Protein AF-A0A4S8FEJ5-F1 (afdb_monomer)

Sequence (198 aa):
MHASIGALLKPIRTTTSMRSIPSVLIALSTAILLPNLAWSACKDSTPSATPSRFELKEAHVLDHQTGLTWMRCSIGKQWDGQSCTGDVQLMNLAAAQEAAKKQGQGWQVPTIEQLHSLVIQPCNTAAIDTHVFPDVEDLGDGAPYWSQTPIASLPGLIYYIDFMDGAVDGHSAGFSLALRLVQTHPIAKQRTQGASTQ

Foldseek 3Di:
DDDDDDDDDDDDDDDDDDDDDDDDPDPPPPPPPPPPPPPPQLPPPPVDPVVPAWDDDQQWIQGPVVRKIWGLEWPQWDGPRQATDGDFFWFFQVVLQVVQVVVPPQWGAAALVVVLVQADQDRQFFRGNCNSNVHQDQPPPAAKEFHPAADPVDPQWGWIAGRRGRDIDTDGRGGIHIYMIMHHDDPDPPPPPPDPDD

InterPro domains:
  IPR011460 Lcl, C-terminal [PF07603] (61-182)

Structure (mmCIF, N/CA/C/O backbone):
data_AF-A0A4S8FEJ5-F1
#
_entry.id   AF-A0A4S8FEJ5-F1
#
loop_
_atom_site.group_PDB
_atom_site.id
_atom_site.type_symbol
_atom_site.label_atom_id
_atom_site.label_alt_id
_atom_site.label_comp_id
_atom_site.label_asym_id
_atom_site.label_entity_id
_atom_site.label_seq_id
_atom_site.pdbx_PDB_ins_code
_atom_site.Cartn_x
_atom_site.Cartn_y
_atom_site.Cartn_z
_atom_site.occupancy
_atom_site.B_iso_or_equiv
_atom_site.auth_seq_id
_atom_site.auth_comp_id
_atom_site.auth_asym_id
_atom_site.auth_atom_id
_atom_site.pdbx_PDB_model_num
ATOM 1 N N . MET A 1 1 ? -22.127 22.035 -70.140 1.00 40.28 1 MET A N 1
ATOM 2 C CA . MET A 1 1 ? -22.502 21.259 -71.339 1.00 40.28 1 MET A CA 1
ATOM 3 C C . MET A 1 1 ? -22.613 19.801 -70.933 1.00 40.28 1 MET A C 1
ATOM 5 O O . MET A 1 1 ? -21.655 19.332 -70.348 1.00 40.28 1 MET A O 1
ATOM 9 N N . HIS A 1 2 ? -23.771 19.187 -71.215 1.00 36.84 2 HIS A N 1
ATOM 10 C CA . HIS A 1 2 ? -24.023 17.763 -71.524 1.00 36.84 2 HIS A CA 1
ATOM 11 C C . HIS A 1 2 ? -23.402 16.662 -70.628 1.00 36.84 2 HIS A C 1
ATOM 13 O O . HIS A 1 2 ? -22.222 16.677 -70.340 1.00 36.84 2 HIS A O 1
ATOM 19 N N . ALA A 1 3 ? -24.089 15.592 -70.233 1.00 40.91 3 ALA A N 1
ATOM 20 C CA . ALA A 1 3 ? -25.443 15.132 -70.491 1.00 40.91 3 ALA A CA 1
ATOM 21 C C . ALA A 1 3 ? -25.774 13.982 -69.520 1.00 40.91 3 ALA A C 1
ATOM 23 O O . ALA A 1 3 ? -24.898 13.263 -69.048 1.00 40.91 3 ALA A O 1
ATOM 24 N N . SER A 1 4 ? -27.075 13.845 -69.281 1.00 42.97 4 SER A N 1
ATOM 25 C CA . SER A 1 4 ? -27.783 12.677 -68.759 1.00 42.97 4 SER A CA 1
ATOM 26 C C . SER A 1 4 ? -27.373 11.374 -69.457 1.00 42.97 4 SER A C 1
ATOM 28 O O . SER A 1 4 ? -27.156 11.413 -70.661 1.00 42.97 4 SER A O 1
ATOM 30 N N . ILE A 1 5 ? -27.394 10.239 -68.749 1.00 50.66 5 ILE A N 1
ATOM 31 C CA . ILE A 1 5 ? -27.940 8.958 -69.239 1.00 50.66 5 ILE A CA 1
ATOM 32 C C . ILE A 1 5 ? -28.383 8.159 -68.006 1.00 50.66 5 ILE A C 1
ATOM 34 O O . ILE A 1 5 ? -27.574 7.667 -67.222 1.00 50.66 5 ILE A O 1
ATOM 38 N N . GLY A 1 6 ? -29.700 8.060 -67.841 1.00 41.41 6 GLY A N 1
ATOM 39 C CA . GLY A 1 6 ? -30.329 7.006 -67.061 1.00 41.41 6 GLY A CA 1
ATOM 40 C C . GLY A 1 6 ? -30.480 5.749 -67.915 1.00 41.41 6 GLY A C 1
ATOM 41 O O . GLY A 1 6 ? -30.686 5.832 -69.124 1.00 41.41 6 GLY A O 1
ATOM 42 N N . ALA A 1 7 ? -30.427 4.585 -67.276 1.00 45.03 7 ALA A N 1
ATOM 43 C CA . ALA A 1 7 ? -30.853 3.330 -67.875 1.00 45.03 7 ALA A CA 1
ATOM 44 C C . ALA A 1 7 ? -31.774 2.603 -66.892 1.00 45.03 7 ALA A C 1
ATOM 46 O O . ALA A 1 7 ? -31.341 2.018 -65.902 1.00 45.03 7 ALA A O 1
ATOM 47 N N . LEU A 1 8 ? -33.071 2.697 -67.196 1.00 52.53 8 LEU A N 1
ATOM 48 C CA . LEU A 1 8 ? -34.130 1.836 -66.692 1.00 52.53 8 LEU A CA 1
ATOM 49 C C . LEU A 1 8 ? -33.807 0.370 -67.002 1.00 52.53 8 LEU A C 1
ATOM 51 O O . LEU A 1 8 ? -33.624 0.015 -68.167 1.00 52.53 8 LEU A O 1
ATOM 55 N N . LEU A 1 9 ? -33.880 -0.496 -65.993 1.00 44.03 9 LEU A N 1
ATOM 56 C CA . LEU A 1 9 ? -34.069 -1.928 -66.201 1.00 44.03 9 LEU A CA 1
ATOM 57 C C . LEU A 1 9 ? -35.448 -2.339 -65.675 1.00 44.03 9 LEU A C 1
ATOM 59 O O . LEU A 1 9 ? -35.858 -1.998 -64.568 1.00 44.03 9 LE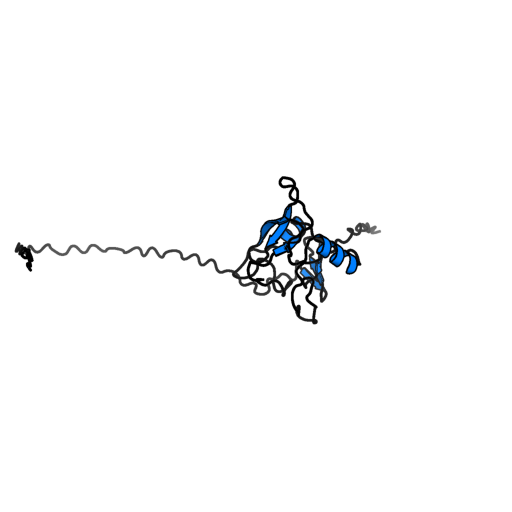U A O 1
ATOM 63 N N . LYS A 1 10 ? -36.181 -2.993 -66.579 1.00 43.12 10 LYS A N 1
ATOM 64 C CA . LYS A 1 10 ? -37.597 -3.374 -66.526 1.00 43.12 10 LYS A CA 1
ATOM 65 C C . LYS A 1 10 ? -37.894 -4.421 -65.442 1.00 43.12 10 LYS A C 1
ATOM 67 O O . LYS A 1 10 ? -37.026 -5.233 -65.130 1.00 43.12 10 LYS A O 1
ATOM 72 N N . PRO A 1 11 ? -39.146 -4.494 -64.956 1.00 48.47 11 PRO A N 1
ATOM 73 C CA . PRO A 1 11 ? -39.577 -5.553 -64.056 1.00 48.47 11 PRO A CA 1
ATOM 74 C C . PRO A 1 11 ? -39.816 -6.861 -64.824 1.00 48.47 11 PRO A C 1
ATOM 76 O O . PRO A 1 11 ? -40.459 -6.876 -65.876 1.00 48.47 11 PRO A O 1
ATOM 79 N N . ILE A 1 12 ? -39.337 -7.972 -64.268 1.00 58.03 12 ILE A N 1
ATOM 80 C CA . ILE A 1 12 ? -39.633 -9.322 -64.752 1.00 58.03 12 ILE A CA 1
ATOM 81 C C . ILE A 1 12 ? -40.929 -9.782 -64.077 1.00 58.03 12 ILE A C 1
ATOM 83 O O . ILE A 1 12 ? -40.968 -10.019 -62.872 1.00 58.03 12 ILE A O 1
ATOM 87 N N . ARG A 1 13 ? -42.008 -9.889 -64.861 1.00 52.34 13 ARG A N 1
ATOM 88 C CA . ARG A 1 13 ? -43.221 -10.624 -64.481 1.00 52.34 13 ARG A CA 1
ATOM 89 C C . ARG A 1 13 ? -43.005 -12.101 -64.788 1.00 52.34 13 ARG A C 1
ATOM 91 O O . ARG A 1 13 ? -42.906 -12.468 -65.954 1.00 52.34 13 ARG A O 1
ATOM 98 N N . THR A 1 14 ? -43.017 -12.942 -63.764 1.00 50.81 14 THR A N 1
ATOM 99 C CA . THR A 1 14 ? -43.203 -14.389 -63.908 1.00 50.81 14 THR A CA 1
ATOM 100 C C . THR A 1 14 ? -44.569 -14.768 -63.348 1.00 50.81 14 THR A C 1
ATOM 102 O O . THR A 1 14 ? -44.853 -14.637 -62.162 1.00 50.81 14 THR A O 1
ATOM 105 N N . THR A 1 15 ? -45.453 -15.199 -64.244 1.00 53.06 15 THR A N 1
ATOM 106 C CA . THR A 1 15 ? -46.748 -15.802 -63.932 1.00 53.06 15 THR A CA 1
ATOM 107 C C . THR A 1 15 ? -46.604 -17.312 -64.062 1.00 53.06 15 THR A C 1
ATOM 109 O O . THR A 1 15 ? -46.550 -17.795 -65.191 1.00 53.06 15 THR A O 1
ATOM 112 N N . THR A 1 16 ? -46.591 -18.073 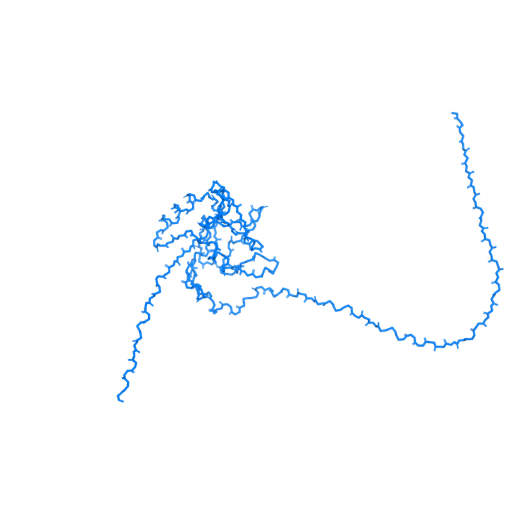-62.964 1.00 51.72 16 THR A N 1
ATOM 113 C CA . THR A 1 16 ? -46.754 -19.530 -63.087 1.00 51.72 16 THR A CA 1
ATOM 114 C C . THR A 1 16 ? -47.453 -20.150 -61.879 1.00 51.72 16 THR A C 1
ATOM 116 O O . THR A 1 16 ? -46.874 -20.332 -60.818 1.00 51.72 16 THR A O 1
ATOM 119 N N . SER A 1 17 ? -48.714 -20.512 -62.129 1.00 49.00 17 SER A N 1
ATOM 120 C CA . SER A 1 17 ? -49.394 -21.746 -61.720 1.00 49.00 17 SER A CA 1
ATOM 121 C C . SER A 1 17 ? -49.395 -22.138 -60.239 1.00 49.00 17 SER A C 1
ATOM 123 O O . SER A 1 17 ? -48.564 -22.905 -59.759 1.00 49.00 17 SER A O 1
ATOM 125 N N . MET A 1 18 ? -50.484 -21.749 -59.580 1.00 56.97 18 MET A N 1
ATOM 126 C CA . MET A 1 18 ? -50.976 -22.312 -58.327 1.00 56.97 18 MET A CA 1
ATOM 127 C C . MET A 1 18 ? -51.322 -23.803 -58.518 1.00 56.97 18 MET A C 1
ATOM 129 O O . MET A 1 18 ? -52.231 -24.145 -59.274 1.00 56.97 18 MET A O 1
ATOM 133 N N . ARG A 1 19 ? -50.586 -24.699 -57.854 1.00 53.06 19 ARG A N 1
ATOM 134 C CA . ARG A 1 19 ? -50.978 -26.100 -57.640 1.00 53.06 19 ARG A CA 1
ATOM 135 C C . ARG A 1 19 ? -51.083 -26.335 -56.138 1.00 53.06 19 ARG A C 1
ATOM 137 O O . ARG A 1 19 ? -50.097 -26.217 -55.419 1.00 53.06 19 ARG A O 1
ATOM 144 N N . SER A 1 20 ? -52.298 -26.623 -55.692 1.00 51.25 20 SER A N 1
ATOM 145 C CA . SER A 1 20 ? -52.655 -26.926 -54.310 1.00 51.25 20 SER A CA 1
ATOM 146 C C . SER A 1 20 ? -51.972 -28.217 -53.856 1.00 51.25 20 SER A C 1
ATOM 148 O O . SER A 1 20 ? -52.197 -29.271 -54.450 1.00 51.25 20 SER A O 1
ATOM 150 N N . ILE A 1 21 ? -51.150 -28.138 -52.810 1.00 57.12 21 ILE A N 1
ATOM 151 C CA . ILE A 1 21 ? -50.566 -29.303 -52.132 1.00 57.12 21 ILE A CA 1
ATOM 152 C C . ILE A 1 21 ? -51.346 -29.497 -50.822 1.00 57.12 21 ILE A C 1
ATOM 154 O O . ILE A 1 21 ? -51.534 -28.520 -50.093 1.00 57.12 21 ILE A O 1
ATOM 158 N N . PRO A 1 22 ? -51.856 -30.709 -50.536 1.00 39.34 22 PRO A N 1
ATOM 159 C CA . PRO A 1 22 ? -52.697 -30.961 -49.376 1.00 39.34 22 PRO A CA 1
ATOM 160 C C . PRO A 1 22 ? -51.898 -30.814 -48.080 1.00 39.34 22 PRO A C 1
ATOM 162 O O . PRO A 1 22 ? -50.733 -31.197 -47.990 1.00 39.34 22 PRO A O 1
ATOM 165 N N . SER A 1 23 ? -52.570 -30.248 -47.083 1.00 54.19 23 SER A N 1
ATOM 166 C CA . SER A 1 23 ? -52.108 -30.042 -45.718 1.00 54.19 23 SER A CA 1
ATOM 167 C C . SER A 1 23 ? -51.497 -31.310 -45.119 1.00 54.19 23 SER A C 1
ATOM 169 O O . SER A 1 23 ? -52.209 -32.252 -44.779 1.00 54.19 23 SER A O 1
ATOM 171 N N . VAL A 1 24 ? -50.180 -31.299 -44.929 1.00 52.69 24 VAL A N 1
ATOM 172 C CA . VAL A 1 24 ? -49.501 -32.200 -43.997 1.00 52.69 24 VAL A CA 1
ATOM 173 C C . VAL A 1 24 ? -49.120 -31.360 -42.786 1.00 52.69 24 VAL A C 1
ATOM 175 O O . VAL A 1 24 ? -48.261 -30.484 -42.858 1.00 52.69 24 VAL A O 1
ATOM 178 N N . LEU A 1 25 ? -49.828 -31.596 -41.683 1.00 54.19 25 LEU A N 1
ATOM 179 C CA . LEU A 1 25 ? -49.538 -31.036 -40.368 1.00 54.19 25 LEU A CA 1
ATOM 180 C C . LEU A 1 25 ? -48.204 -31.607 -39.875 1.00 54.19 25 LEU A C 1
ATOM 182 O O . LEU A 1 25 ? -48.160 -32.672 -39.264 1.00 54.19 25 LEU A O 1
ATOM 186 N N . ILE A 1 26 ? -47.107 -30.905 -40.152 1.00 53.91 26 ILE A N 1
ATOM 187 C CA . ILE A 1 26 ? -45.827 -31.154 -39.492 1.00 53.91 26 ILE A CA 1
ATOM 188 C C . ILE A 1 26 ? -45.844 -30.324 -38.213 1.00 53.91 26 ILE A C 1
ATOM 190 O O . ILE A 1 26 ? -45.667 -29.107 -38.243 1.00 53.91 26 ILE A O 1
ATOM 194 N N . ALA A 1 27 ? -46.101 -30.987 -37.087 1.00 55.09 27 ALA A N 1
ATOM 195 C CA . ALA A 1 27 ? -45.900 -30.421 -35.763 1.00 55.09 27 ALA A CA 1
ATOM 196 C C . ALA A 1 27 ? -44.398 -30.142 -35.571 1.00 55.09 27 ALA A C 1
ATOM 198 O O . ALA A 1 27 ? -43.642 -30.999 -35.116 1.00 55.09 27 ALA A O 1
ATOM 199 N N . LEU A 1 28 ? -43.947 -28.948 -35.962 1.00 53.34 28 LEU A N 1
ATOM 200 C CA . LEU A 1 28 ? -42.630 -28.445 -35.596 1.00 53.34 28 LEU A CA 1
ATOM 201 C C . LEU A 1 28 ? -42.654 -28.107 -34.107 1.00 53.34 28 LEU A C 1
ATOM 203 O O . LEU A 1 28 ? -43.036 -27.014 -33.698 1.00 53.34 28 LEU A O 1
ATOM 207 N N . SER A 1 29 ? -42.241 -29.078 -33.296 1.00 60.91 29 SER A N 1
ATOM 208 C CA . SER A 1 29 ? -41.766 -28.840 -31.940 1.00 60.91 29 SER A CA 1
ATOM 209 C C . SER A 1 29 ? -40.567 -27.897 -32.023 1.00 60.91 29 SER A C 1
ATOM 211 O O . SER A 1 29 ? -39.431 -28.335 -32.209 1.00 60.91 29 SER A O 1
ATOM 213 N N . THR A 1 30 ? -40.804 -26.591 -31.914 1.00 60.56 30 THR A N 1
ATOM 214 C CA . THR A 1 30 ? -39.743 -25.622 -31.655 1.00 60.56 30 THR A CA 1
ATOM 215 C C . THR A 1 30 ? -39.218 -25.911 -30.256 1.00 60.56 30 THR A C 1
ATOM 217 O O . THR A 1 30 ? -39.775 -25.445 -29.263 1.00 60.56 30 THR A O 1
ATOM 220 N N . ALA A 1 31 ? -38.174 -26.734 -30.171 1.00 61.44 31 ALA A N 1
ATOM 221 C CA . ALA A 1 31 ? -37.348 -26.818 -28.983 1.00 61.44 31 ALA A CA 1
ATOM 222 C C . ALA A 1 31 ? -36.756 -25.421 -28.774 1.00 61.44 31 ALA A C 1
ATOM 224 O O . ALA A 1 31 ? -35.822 -25.016 -29.465 1.00 61.44 31 ALA A O 1
ATOM 225 N N . ILE A 1 32 ? -37.379 -24.651 -27.883 1.00 61.59 32 ILE A N 1
ATOM 226 C CA . ILE A 1 32 ? -36.862 -23.370 -27.424 1.00 61.59 32 ILE A CA 1
ATOM 227 C C . ILE A 1 32 ? -35.570 -23.711 -26.688 1.00 61.59 32 ILE A C 1
ATOM 229 O O . ILE A 1 32 ? -35.586 -24.119 -25.528 1.00 61.59 32 ILE A O 1
ATOM 233 N N . LEU A 1 33 ? -34.445 -23.605 -27.392 1.00 59.88 33 LEU A N 1
ATOM 234 C CA . LEU A 1 33 ? -33.134 -23.519 -26.773 1.00 59.88 33 LEU A CA 1
ATOM 235 C C . LEU A 1 33 ? -33.133 -22.192 -26.022 1.00 59.88 33 LEU A C 1
ATOM 237 O O . LEU A 1 33 ? -32.808 -21.152 -26.588 1.00 59.88 33 LEU A O 1
ATOM 241 N N . LEU A 1 34 ? -33.582 -22.216 -24.767 1.00 60.94 34 LEU A N 1
ATOM 242 C CA . LEU A 1 34 ? -33.315 -21.128 -23.844 1.00 60.94 34 LEU A CA 1
ATOM 243 C C . LEU A 1 34 ? -31.788 -21.000 -23.805 1.00 60.94 34 LEU A C 1
ATOM 245 O O . LEU A 1 34 ? -31.125 -21.965 -23.409 1.00 60.94 34 LEU A O 1
ATOM 249 N N . PRO A 1 35 ? -31.193 -19.876 -24.243 1.00 57.69 35 PRO A N 1
ATOM 250 C CA . PRO A 1 35 ? -29.807 -19.640 -23.912 1.00 57.69 35 PRO A CA 1
ATOM 251 C C . PRO A 1 35 ? -29.762 -19.628 -22.387 1.00 57.69 35 PRO A C 1
ATOM 253 O O . PRO A 1 35 ? -30.459 -18.838 -21.748 1.00 57.69 35 PRO A O 1
ATOM 256 N N . ASN A 1 36 ? -28.998 -20.551 -21.804 1.00 58.91 36 ASN A N 1
ATOM 257 C CA . ASN A 1 36 ? -28.611 -20.451 -20.409 1.00 58.91 36 ASN A CA 1
ATOM 258 C C . ASN A 1 36 ? -27.825 -19.145 -20.290 1.00 58.91 36 ASN A C 1
ATOM 260 O O . ASN A 1 36 ? -26.614 -19.118 -20.495 1.00 58.91 36 ASN A O 1
ATOM 264 N N . LEU A 1 37 ? -28.519 -18.044 -20.013 1.00 60.50 37 LEU A N 1
ATOM 265 C CA . LEU A 1 37 ? -27.901 -16.852 -19.473 1.00 60.50 37 LEU A CA 1
ATOM 266 C C . LEU A 1 37 ? -27.488 -17.254 -18.063 1.00 60.50 37 LEU A C 1
ATOM 268 O O . LEU A 1 37 ? -28.236 -17.090 -17.102 1.00 60.50 37 LEU A O 1
ATOM 272 N N . ALA A 1 38 ? -26.320 -17.885 -17.961 1.00 60.75 38 ALA A N 1
ATOM 273 C CA . ALA A 1 38 ? -25.616 -17.995 -16.706 1.00 60.75 38 ALA A CA 1
ATOM 274 C C . ALA A 1 38 ? -25.308 -16.557 -16.295 1.00 60.75 38 ALA A C 1
ATOM 276 O O . ALA A 1 38 ? -24.348 -15.951 -16.767 1.00 60.75 38 ALA A O 1
ATOM 277 N N . TRP A 1 39 ? -26.195 -15.966 -15.498 1.00 60.47 39 TRP A N 1
ATOM 278 C CA . TRP A 1 39 ? -25.928 -14.679 -14.897 1.00 60.47 39 TRP A CA 1
ATOM 279 C C . TRP A 1 39 ? -24.786 -14.926 -13.919 1.00 60.47 39 TRP A C 1
ATOM 281 O O . TRP A 1 39 ? -24.969 -15.580 -12.891 1.00 60.47 39 TRP A O 1
ATOM 291 N N . SER A 1 40 ? -23.584 -14.465 -14.259 1.00 55.62 40 SER A N 1
ATOM 292 C CA . SER A 1 40 ? -22.546 -14.265 -13.260 1.00 55.62 40 SER A CA 1
ATOM 293 C C . SER A 1 40 ? -23.024 -13.115 -12.380 1.00 55.62 40 SER A C 1
ATOM 295 O O . SER A 1 40 ? -22.681 -11.956 -12.604 1.00 55.62 40 SER A O 1
ATOM 297 N N . ALA A 1 41 ? -23.905 -13.420 -11.431 1.00 63.47 41 ALA A N 1
ATOM 298 C CA . ALA A 1 41 ? -24.225 -12.491 -10.373 1.00 63.47 41 ALA A CA 1
ATOM 299 C C . ALA A 1 41 ? -22.941 -12.336 -9.562 1.00 63.47 41 ALA A C 1
ATOM 301 O O . ALA A 1 41 ? -22.545 -13.241 -8.822 1.00 63.47 41 ALA A O 1
ATOM 302 N N . CYS A 1 42 ? -22.259 -11.209 -9.757 1.00 63.41 42 CYS A N 1
ATOM 303 C CA . CYS A 1 42 ? -21.344 -10.693 -8.761 1.00 63.41 42 CYS A CA 1
ATOM 304 C C . CYS A 1 42 ? -22.113 -10.741 -7.443 1.00 63.41 42 CYS A C 1
ATOM 306 O O . CYS A 1 42 ? -23.174 -10.127 -7.322 1.00 63.41 42 CYS A O 1
ATOM 308 N N . LYS A 1 43 ? -21.640 -11.533 -6.477 1.00 57.03 43 LYS A N 1
ATOM 309 C CA . LYS A 1 43 ? -22.059 -11.267 -5.111 1.00 57.03 43 LYS A CA 1
ATOM 310 C C . LYS A 1 43 ? -21.480 -9.897 -4.838 1.00 57.03 43 LYS A C 1
ATOM 312 O O . LYS A 1 43 ? -20.264 -9.786 -4.701 1.00 57.03 43 LYS A O 1
ATOM 317 N N . ASP A 1 44 ? -22.339 -8.881 -4.808 1.00 52.47 44 ASP A N 1
ATOM 318 C CA . ASP A 1 44 ? -22.003 -7.649 -4.120 1.00 52.47 44 ASP A CA 1
ATOM 319 C C . ASP A 1 44 ? -21.326 -8.078 -2.825 1.00 52.47 44 ASP A C 1
ATOM 321 O O . ASP A 1 44 ? -21.780 -9.032 -2.166 1.00 52.47 44 ASP A O 1
ATOM 325 N N . SER A 1 45 ? -20.266 -7.383 -2.448 1.00 52.28 45 SER A N 1
ATOM 326 C CA . SER A 1 45 ? -19.759 -7.391 -1.087 1.00 52.28 45 SER A CA 1
ATOM 327 C C . SER A 1 45 ? -20.821 -6.822 -0.127 1.00 52.28 45 SER A C 1
ATOM 329 O O . SER A 1 45 ? -20.529 -6.011 0.729 1.00 52.28 45 SER A O 1
ATOM 331 N N . THR A 1 46 ? -22.078 -7.291 -0.200 1.00 45.91 46 THR A N 1
ATOM 332 C CA . THR A 1 46 ? -22.880 -7.655 0.970 1.00 45.91 46 THR A CA 1
ATOM 333 C C . THR A 1 46 ? -21.888 -8.102 2.020 1.00 45.91 46 THR A C 1
ATOM 335 O O . THR A 1 46 ? -21.102 -8.977 1.642 1.00 45.91 46 THR A O 1
ATOM 338 N N . PRO A 1 47 ? -21.867 -7.530 3.243 1.00 48.38 47 PRO A N 1
ATOM 339 C CA . PRO A 1 47 ? -20.877 -7.868 4.246 1.00 48.38 47 PRO A CA 1
ATOM 340 C C . PRO A 1 47 ? -20.838 -9.378 4.304 1.00 48.38 47 PRO A C 1
ATOM 342 O O . PRO A 1 47 ? -21.760 -10.033 4.802 1.00 48.38 47 PRO A O 1
ATOM 345 N N . SER A 1 48 ? -19.819 -9.932 3.646 1.00 44.50 48 SER A N 1
ATOM 346 C CA . SER A 1 48 ? -19.659 -11.358 3.604 1.00 44.50 48 SER A CA 1
ATOM 347 C C . SER A 1 48 ? -19.468 -11.705 5.066 1.00 44.50 48 SER A C 1
ATOM 349 O O . SER A 1 48 ? -19.158 -10.853 5.909 1.00 44.50 48 SER A O 1
ATOM 351 N N . ALA A 1 49 ? -19.640 -12.957 5.413 1.00 46.44 49 ALA A N 1
ATOM 352 C CA . ALA A 1 49 ? -19.202 -13.412 6.712 1.00 46.44 49 ALA A CA 1
ATOM 353 C C . ALA A 1 49 ? -17.647 -13.332 6.851 1.00 46.44 49 ALA A C 1
ATOM 355 O O . ALA A 1 49 ? -17.025 -14.260 7.345 1.00 46.44 49 ALA A O 1
ATOM 356 N N . THR A 1 50 ? -17.019 -12.203 6.490 1.00 50.66 50 THR A N 1
ATOM 357 C CA . THR A 1 50 ? -15.693 -11.704 6.843 1.00 50.66 50 THR A CA 1
ATOM 358 C C . THR A 1 50 ? -15.544 -11.241 8.307 1.00 50.66 50 THR A C 1
ATOM 360 O O . THR A 1 50 ? -14.504 -10.665 8.607 1.00 50.66 50 THR A O 1
ATOM 363 N N . PRO A 1 51 ? -16.428 -11.527 9.295 1.00 53.50 51 PRO A N 1
ATOM 364 C CA . PRO A 1 51 ? -15.979 -11.506 10.685 1.00 53.50 51 PRO A CA 1
ATOM 365 C C . PRO A 1 51 ? -14.878 -12.542 10.972 1.00 53.50 51 PRO A C 1
ATOM 367 O O . PRO A 1 51 ? -14.285 -12.496 12.042 1.00 53.50 51 PRO A O 1
ATOM 370 N N . SER A 1 52 ? -14.599 -13.494 10.062 1.00 70.62 52 SER A N 1
ATOM 371 C CA . SER A 1 52 ? -13.605 -14.548 10.310 1.00 70.62 52 SER A CA 1
ATOM 372 C C . SER A 1 52 ? -12.164 -14.188 9.939 1.00 70.62 52 SER A C 1
ATOM 374 O O . SER A 1 52 ? -11.247 -14.728 10.550 1.00 70.62 52 SER A O 1
ATOM 376 N N . ARG A 1 53 ? -11.934 -13.344 8.921 1.00 92.31 53 ARG A N 1
ATOM 377 C CA . ARG A 1 53 ? -10.568 -13.030 8.454 1.00 92.31 53 ARG A CA 1
ATOM 378 C C . ARG A 1 53 ? -10.028 -11.755 9.081 1.00 92.31 53 ARG A C 1
ATOM 380 O O . ARG A 1 53 ? -8.908 -11.763 9.579 1.00 92.31 53 ARG A O 1
ATOM 387 N N . PHE A 1 54 ? -10.796 -10.674 9.018 1.00 94.94 54 PHE A N 1
ATOM 388 C CA . PHE A 1 54 ? -10.331 -9.348 9.400 1.00 94.94 54 PHE A CA 1
ATOM 389 C C . PHE A 1 54 ? -10.946 -8.928 10.736 1.00 94.94 54 PHE A C 1
ATOM 391 O O . PHE A 1 54 ? -12.155 -8.747 10.847 1.00 94.94 54 PHE A O 1
ATOM 398 N N . GLU A 1 55 ? -10.104 -8.738 11.749 1.00 94.88 55 GLU A N 1
ATOM 399 C CA . GLU A 1 55 ? -10.489 -8.143 13.029 1.00 94.88 55 GLU A CA 1
ATOM 400 C C . GLU A 1 55 ? -10.223 -6.634 12.971 1.00 94.88 55 GLU A C 1
ATOM 402 O O . GLU A 1 55 ? -9.072 -6.182 12.995 1.00 94.88 55 GLU A O 1
ATOM 407 N N . LEU A 1 56 ? -11.297 -5.847 12.867 1.00 94.50 56 LEU A N 1
ATOM 408 C CA . LEU A 1 56 ? -11.226 -4.387 12.813 1.00 94.50 56 LEU A CA 1
ATOM 409 C C . LEU A 1 56 ? -10.834 -3.813 14.184 1.00 94.50 56 LEU A C 1
ATOM 411 O O . LEU A 1 56 ? -11.504 -4.057 15.186 1.00 94.50 56 LEU A O 1
ATOM 415 N N . LYS A 1 57 ? -9.770 -3.008 14.214 1.00 93.44 57 LYS A N 1
ATOM 416 C CA . LYS A 1 57 ? -9.242 -2.303 15.393 1.00 93.44 57 LYS A CA 1
ATOM 417 C C . LYS A 1 57 ? -9.122 -0.817 15.074 1.00 93.44 57 LYS A C 1
ATOM 419 O O . LYS A 1 57 ? -8.023 -0.291 14.905 1.00 93.44 57 LYS A O 1
ATOM 424 N N . GLU A 1 58 ? -10.276 -0.163 14.948 1.00 92.69 58 GLU A N 1
ATOM 425 C CA . GLU A 1 58 ? -10.397 1.251 14.569 1.00 92.69 58 GLU A CA 1
ATOM 426 C C . GLU A 1 58 ? -9.672 1.559 13.251 1.00 92.69 58 GLU A C 1
ATOM 428 O O . GLU A 1 58 ? -10.123 1.090 12.208 1.00 92.69 58 GLU A O 1
ATOM 433 N N . ALA A 1 59 ? -8.565 2.309 13.295 1.00 95.69 59 ALA A N 1
ATOM 434 C CA . ALA A 1 59 ? -7.752 2.700 12.144 1.00 95.69 59 ALA A CA 1
ATOM 435 C C . ALA A 1 59 ? -6.885 1.560 11.581 1.00 95.69 59 ALA A C 1
ATOM 437 O O . ALA A 1 59 ? -6.294 1.701 10.507 1.00 95.69 59 ALA A O 1
ATOM 438 N N . HIS A 1 60 ? -6.785 0.434 12.291 1.00 96.25 60 HIS A N 1
ATOM 439 C CA . HIS A 1 60 ? -6.001 -0.729 11.889 1.00 96.25 60 HIS A CA 1
ATOM 440 C C . HIS A 1 60 ? -6.885 -1.970 11.752 1.00 96.25 60 HIS A C 1
ATOM 442 O O . HIS A 1 60 ? -8.003 -2.033 12.263 1.00 96.25 60 HIS A O 1
ATOM 448 N N . VAL A 1 61 ? -6.374 -2.988 11.071 1.00 96.62 61 VAL A N 1
ATOM 449 C CA . VAL A 1 61 ? -7.046 -4.280 10.929 1.00 96.62 61 VAL A CA 1
ATOM 450 C C . VAL A 1 61 ? -6.040 -5.414 11.063 1.00 96.62 61 VAL A C 1
ATOM 452 O O . VAL A 1 61 ? -4.983 -5.380 10.435 1.00 96.62 61 VAL A O 1
ATOM 455 N N . LEU A 1 62 ? -6.357 -6.414 11.886 1.00 96.31 62 LEU A N 1
ATOM 456 C CA . LEU A 1 62 ? -5.602 -7.663 11.944 1.00 96.31 62 LEU A CA 1
ATOM 457 C C . LEU A 1 62 ? -6.181 -8.645 10.926 1.00 96.31 62 LEU A C 1
ATOM 459 O O . LEU A 1 62 ? -7.363 -8.971 10.969 1.00 96.31 62 LEU A O 1
ATOM 463 N N . ASP A 1 63 ? -5.333 -9.140 10.037 1.00 96.12 63 ASP A N 1
ATOM 464 C CA . ASP A 1 63 ? -5.648 -10.226 9.122 1.00 96.12 63 ASP A CA 1
ATOM 465 C C . ASP A 1 63 ? -5.265 -11.567 9.760 1.00 96.12 63 ASP A C 1
ATOM 467 O O . ASP A 1 63 ? -4.090 -11.930 9.816 1.00 96.12 63 ASP A O 1
ATOM 471 N N . HIS A 1 64 ? -6.248 -12.328 10.238 1.00 94.00 64 HIS A N 1
ATOM 472 C CA . HIS A 1 64 ? -6.032 -13.642 10.846 1.00 94.00 64 HIS A CA 1
ATOM 473 C C . HIS A 1 64 ? -5.473 -14.682 9.873 1.00 94.00 64 HIS A C 1
ATOM 475 O O . HIS A 1 64 ? -4.878 -15.662 10.320 1.00 94.00 64 HIS A O 1
ATOM 481 N N . GLN A 1 65 ? -5.639 -14.491 8.562 1.00 92.81 65 GLN A N 1
ATOM 482 C CA . GLN A 1 65 ? -5.110 -15.420 7.568 1.00 92.81 65 GLN A CA 1
ATOM 483 C C . GLN A 1 65 ? -3.591 -15.288 7.430 1.00 92.81 65 GLN A C 1
ATOM 485 O O . GLN A 1 65 ? -2.898 -16.292 7.286 1.00 92.81 65 GLN A O 1
ATOM 490 N N . THR A 1 66 ? -3.072 -14.060 7.471 1.00 95.06 66 THR A N 1
ATOM 491 C CA . THR A 1 66 ? -1.642 -13.773 7.262 1.00 95.06 66 THR A CA 1
ATOM 492 C C . THR A 1 66 ? -0.894 -13.441 8.554 1.00 95.06 66 THR A C 1
ATOM 494 O O . THR A 1 66 ? 0.335 -13.451 8.577 1.00 95.06 66 THR A O 1
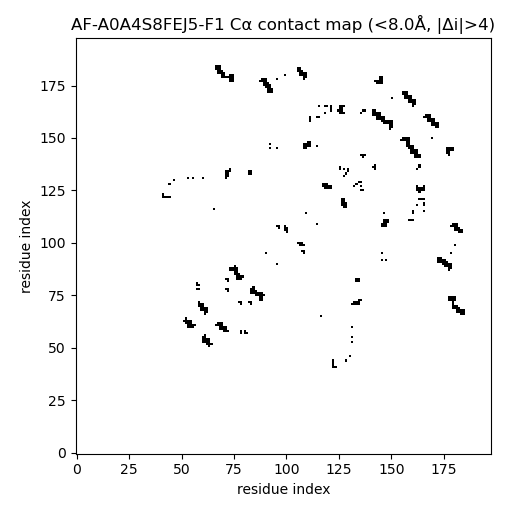ATOM 497 N N . GLY A 1 67 ? -1.614 -13.144 9.639 1.00 94.88 67 GLY A N 1
ATOM 498 C CA . GLY A 1 67 ? -1.058 -12.622 10.888 1.00 94.88 67 GLY A CA 1
ATOM 499 C C . GLY A 1 67 ? -0.555 -11.176 10.784 1.00 94.88 67 GLY A C 1
ATOM 500 O O . GLY A 1 67 ? 0.097 -10.686 11.707 1.00 94.88 67 GLY A O 1
ATOM 501 N N . LEU A 1 68 ? -0.824 -10.495 9.667 1.00 97.06 68 LEU A N 1
ATOM 502 C CA . LEU A 1 68 ? -0.386 -9.127 9.407 1.00 97.06 68 LEU A CA 1
ATOM 503 C C . LEU A 1 68 ? -1.392 -8.129 9.966 1.00 97.06 68 LEU A C 1
ATOM 505 O O . LEU A 1 68 ? -2.600 -8.349 9.924 1.00 97.06 68 LEU A O 1
ATOM 509 N N . THR A 1 69 ? -0.899 -7.003 10.470 1.00 97.75 69 THR A N 1
ATOM 510 C CA . THR A 1 69 ? -1.750 -5.853 10.789 1.00 97.75 69 THR A CA 1
ATOM 511 C C . THR A 1 69 ? -1.572 -4.786 9.725 1.00 97.75 69 THR A C 1
ATOM 513 O O . THR A 1 69 ? -0.446 -4.455 9.362 1.00 97.75 69 THR A O 1
ATOM 516 N N . TRP A 1 70 ? -2.675 -4.244 9.232 1.00 98.38 70 TRP A N 1
ATOM 517 C CA . TRP A 1 70 ? -2.689 -3.242 8.175 1.00 98.38 70 TRP A CA 1
ATOM 518 C C . TRP A 1 70 ? -3.263 -1.932 8.681 1.00 98.38 70 TRP A C 1
ATOM 520 O O . TRP A 1 70 ? -4.195 -1.921 9.489 1.00 98.38 70 TRP A O 1
ATOM 530 N N . MET A 1 71 ? -2.748 -0.824 8.157 1.00 98.06 71 MET A N 1
ATOM 531 C CA . MET A 1 71 ? -3.478 0.435 8.216 1.00 98.06 71 MET A CA 1
ATOM 532 C C . MET A 1 71 ? -4.690 0.368 7.295 1.00 98.06 71 MET A C 1
ATOM 534 O O . MET A 1 71 ? -4.585 -0.080 6.150 1.00 98.06 71 MET A O 1
ATOM 538 N N . ARG A 1 72 ? -5.840 0.831 7.790 1.00 97.69 72 ARG A N 1
ATOM 539 C CA . ARG A 1 72 ? -7.072 0.916 6.997 1.00 97.69 72 ARG A CA 1
ATOM 540 C C . ARG A 1 72 ? -7.107 2.134 6.093 1.00 97.69 72 ARG A C 1
ATOM 542 O O . ARG A 1 72 ? -7.703 2.035 5.031 1.00 97.69 72 ARG A O 1
ATOM 549 N N . CYS A 1 73 ? -6.415 3.210 6.456 1.00 98.19 73 CYS A N 1
ATOM 550 C CA . CYS A 1 73 ? -6.188 4.341 5.563 1.00 98.19 73 CYS A CA 1
ATOM 551 C C . CYS A 1 73 ? -4.830 4.243 4.878 1.00 98.19 73 CYS A C 1
ATOM 553 O O . CYS A 1 73 ? -3.838 3.809 5.468 1.00 98.19 73 CYS A O 1
ATOM 555 N N . SER A 1 74 ? -4.802 4.691 3.637 1.00 98.25 74 SER A N 1
ATOM 556 C CA . SER A 1 74 ? -3.600 5.000 2.882 1.00 98.25 74 SER A CA 1
ATOM 557 C C . SER A 1 74 ? -2.928 6.226 3.475 1.00 98.25 74 SER A C 1
ATOM 559 O O . SER A 1 74 ? -3.579 7.104 4.049 1.00 98.25 74 SER A O 1
ATOM 561 N N . ILE A 1 75 ? -1.612 6.313 3.319 1.00 98.25 75 ILE A N 1
ATOM 562 C CA . ILE A 1 75 ? -0.868 7.482 3.783 1.00 98.25 75 ILE A CA 1
ATOM 563 C C . ILE A 1 75 ? -1.370 8.747 3.072 1.00 98.25 75 ILE A C 1
ATOM 565 O O . ILE A 1 75 ? -1.618 8.742 1.868 1.00 98.25 75 ILE A O 1
ATOM 569 N N . GLY A 1 76 ? -1.543 9.822 3.846 1.00 97.44 76 GLY A N 1
ATOM 570 C CA . GLY A 1 76 ? -2.187 11.075 3.433 1.00 97.44 76 GLY A CA 1
ATOM 571 C C . GLY A 1 76 ? -3.604 11.229 3.990 1.00 97.44 76 GLY A C 1
ATOM 572 O O . GLY A 1 76 ? -3.983 12.329 4.393 1.00 97.44 76 GLY A O 1
ATOM 573 N N . LYS A 1 77 ? -4.339 10.118 4.131 1.00 98.00 77 LYS A N 1
ATOM 574 C CA . LYS A 1 77 ? -5.691 10.106 4.697 1.00 98.00 77 LYS A CA 1
ATOM 575 C C . LYS A 1 77 ? -5.685 9.875 6.209 1.00 98.00 77 LYS A C 1
ATOM 577 O O . LYS A 1 77 ? -4.747 9.305 6.770 1.00 98.00 77 LYS A O 1
ATOM 582 N N . GLN A 1 78 ? -6.751 10.312 6.876 1.00 97.25 78 GLN A N 1
ATOM 583 C CA . GLN A 1 78 ? -6.928 10.203 8.326 1.00 97.25 78 GLN A CA 1
ATOM 584 C C . GLN A 1 78 ? -8.198 9.434 8.674 1.00 97.25 78 GLN A C 1
ATOM 586 O O . GLN A 1 78 ? -9.255 9.670 8.091 1.00 97.25 78 GLN A O 1
ATOM 591 N N . TRP A 1 79 ? -8.086 8.532 9.647 1.00 97.38 79 TRP A N 1
ATOM 592 C CA . TRP A 1 79 ? -9.227 7.799 10.183 1.00 97.38 79 TRP A CA 1
ATOM 593 C C . TRP A 1 79 ? -10.097 8.725 11.041 1.00 97.38 79 TRP A C 1
ATOM 595 O O . TRP A 1 79 ? -9.594 9.315 11.996 1.00 97.38 79 TRP A O 1
ATOM 605 N N . ASP A 1 80 ? -11.389 8.832 10.735 1.00 96.50 80 ASP A N 1
ATOM 606 C CA . ASP A 1 80 ? -12.338 9.694 11.463 1.00 96.50 80 ASP A CA 1
ATOM 607 C C . ASP A 1 80 ? -13.185 8.943 12.511 1.00 96.50 80 ASP A C 1
ATOM 609 O O . ASP A 1 80 ? -14.034 9.531 13.179 1.00 96.50 80 ASP A O 1
ATOM 613 N N . GLY A 1 81 ? -12.947 7.638 12.668 1.00 94.19 81 GLY A N 1
ATOM 614 C CA . GLY A 1 81 ? -13.754 6.739 13.496 1.00 94.19 81 GLY A CA 1
ATOM 615 C C . GLY A 1 81 ? -14.634 5.790 12.679 1.00 94.19 81 GLY A C 1
ATOM 616 O O . GLY A 1 81 ? -14.952 4.702 13.161 1.00 94.19 81 GLY A O 1
ATOM 617 N N . GLN A 1 82 ? -14.967 6.148 11.439 1.00 92.62 82 GLN A N 1
ATOM 618 C CA . GLN A 1 82 ? -15.846 5.385 10.553 1.00 92.62 82 GLN A CA 1
ATOM 619 C C . GLN A 1 82 ? -15.214 5.074 9.191 1.00 92.62 82 GLN A C 1
ATOM 621 O O . GLN A 1 82 ? -15.416 3.977 8.668 1.00 92.62 82 GLN A O 1
ATOM 626 N N . SER A 1 83 ? -14.476 6.019 8.618 1.00 95.69 83 SER A N 1
ATOM 627 C CA . SER A 1 83 ? -13.832 5.925 7.312 1.00 95.69 83 SER A CA 1
ATOM 628 C C . SER A 1 83 ? -12.519 6.720 7.288 1.00 95.69 83 SER A C 1
ATOM 630 O O . SER A 1 83 ? -12.024 7.202 8.309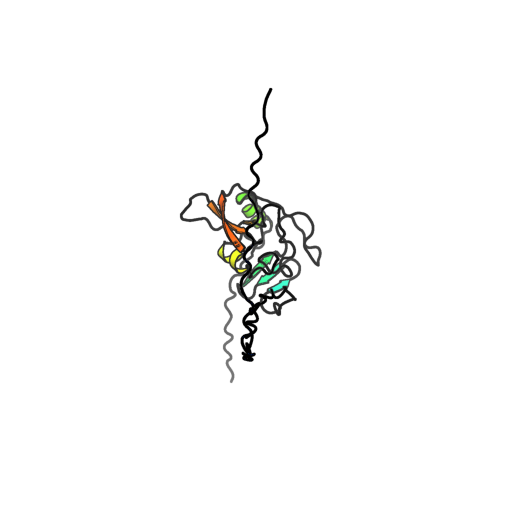 1.00 95.69 83 SER A O 1
ATOM 632 N N . CYS A 1 84 ? -11.928 6.831 6.103 1.00 97.81 84 CYS A N 1
ATOM 633 C CA . CYS A 1 84 ? -10.755 7.647 5.839 1.00 97.81 84 CYS A CA 1
ATOM 634 C C . CYS A 1 84 ? -11.157 8.947 5.143 1.00 97.81 84 CYS A C 1
ATOM 636 O O . CYS A 1 84 ? -11.883 8.930 4.151 1.00 97.81 84 CYS A O 1
ATOM 638 N N . THR A 1 85 ? -10.641 10.066 5.639 1.00 97.69 85 THR A N 1
ATOM 639 C CA . THR A 1 85 ? -10.905 11.415 5.126 1.00 97.69 85 THR A CA 1
ATOM 640 C C . THR A 1 85 ? -9.616 12.098 4.671 1.00 97.69 85 THR A C 1
ATOM 642 O O . THR A 1 85 ? -8.520 11.718 5.091 1.00 97.69 85 THR A O 1
ATOM 645 N N . GLY A 1 86 ? -9.751 13.112 3.814 1.00 96.94 86 GLY A N 1
ATOM 646 C CA . GLY A 1 86 ? -8.625 13.786 3.164 1.00 96.94 86 GLY A CA 1
ATOM 647 C C . GLY A 1 86 ? -8.181 13.089 1.878 1.00 96.94 86 GLY A C 1
ATOM 648 O O . GLY A 1 86 ? -8.854 12.183 1.388 1.00 96.94 86 GLY A O 1
ATOM 649 N N . ASP A 1 87 ? -7.038 13.518 1.350 1.00 96.81 87 ASP A N 1
ATOM 650 C CA . ASP A 1 87 ? -6.504 13.051 0.071 1.00 96.81 87 ASP A CA 1
ATOM 651 C C . ASP A 1 87 ? -5.389 12.020 0.264 1.00 96.81 87 ASP A C 1
ATOM 653 O O . ASP A 1 87 ? -4.611 12.077 1.221 1.00 96.81 87 ASP A O 1
ATOM 657 N N . VAL A 1 88 ? -5.277 11.077 -0.672 1.00 97.81 88 VAL A N 1
ATOM 658 C CA . VAL A 1 88 ? -4.134 10.160 -0.696 1.00 97.81 88 VAL A CA 1
ATOM 659 C C . VAL A 1 88 ? -2.854 10.934 -1.015 1.00 97.81 88 VAL A C 1
ATOM 661 O O . VAL A 1 88 ? -2.806 11.759 -1.927 1.00 97.81 88 VAL A O 1
ATOM 664 N N . GLN A 1 89 ? -1.784 10.658 -0.274 1.00 98.19 89 GLN A N 1
ATOM 665 C CA . GLN A 1 89 ? -0.476 11.227 -0.556 1.00 98.19 89 GLN A CA 1
ATOM 666 C C . GLN A 1 89 ? 0.307 10.275 -1.458 1.00 98.19 89 GLN A C 1
ATOM 668 O O . GLN A 1 89 ? 0.770 9.222 -1.019 1.00 98.19 89 GLN A O 1
ATOM 673 N N . LEU A 1 90 ? 0.503 10.676 -2.713 1.00 98.38 90 LEU A N 1
ATOM 674 C CA . LEU A 1 90 ? 1.356 9.945 -3.645 1.00 98.38 90 LEU A CA 1
ATOM 675 C C . LEU A 1 90 ? 2.825 10.245 -3.371 1.00 98.38 90 LEU A C 1
ATOM 677 O O . LEU A 1 90 ? 3.212 11.387 -3.112 1.00 98.38 90 LEU A O 1
ATOM 681 N N . MET A 1 91 ? 3.656 9.211 -3.417 1.00 98.56 91 MET A N 1
ATOM 682 C CA . MET A 1 91 ? 5.066 9.337 -3.075 1.00 98.56 91 MET A CA 1
ATOM 683 C C . MET A 1 91 ? 5.934 8.334 -3.819 1.00 98.56 91 MET A C 1
ATOM 685 O O . MET A 1 91 ? 5.486 7.255 -4.196 1.00 98.56 91 MET A O 1
ATOM 689 N N . ASN A 1 92 ? 7.198 8.698 -4.019 1.00 98.75 92 ASN A N 1
ATOM 690 C CA . ASN A 1 92 ? 8.202 7.764 -4.510 1.00 98.75 92 ASN A CA 1
ATOM 691 C C . ASN A 1 92 ? 8.612 6.754 -3.435 1.00 98.75 92 ASN A C 1
ATOM 693 O O . ASN A 1 92 ? 8.324 6.939 -2.251 1.00 98.75 92 ASN A O 1
ATOM 697 N N . LEU A 1 93 ? 9.302 5.686 -3.836 1.00 98.56 93 LEU A N 1
ATOM 698 C CA . LEU A 1 93 ? 9.609 4.584 -2.926 1.00 98.56 93 LEU A CA 1
ATOM 699 C C . LEU A 1 93 ? 10.499 5.017 -1.750 1.00 98.56 93 LEU A C 1
ATOM 701 O O . LEU A 1 93 ? 10.312 4.550 -0.629 1.00 98.56 93 LEU A O 1
ATOM 705 N N . ALA A 1 94 ? 11.442 5.935 -1.975 1.00 98.56 94 ALA A N 1
ATOM 706 C CA . ALA A 1 94 ? 12.293 6.449 -0.902 1.00 98.56 94 ALA A CA 1
ATOM 707 C C . ALA A 1 94 ? 11.470 7.224 0.143 1.00 98.56 94 ALA A C 1
ATOM 709 O O . ALA A 1 94 ? 11.638 7.028 1.348 1.00 98.56 94 ALA A O 1
ATOM 710 N N . ALA A 1 95 ? 10.535 8.061 -0.310 1.00 98.75 95 ALA A N 1
ATOM 711 C CA . ALA A 1 95 ? 9.598 8.764 0.556 1.00 98.75 95 ALA A CA 1
ATOM 712 C C . ALA A 1 95 ? 8.616 7.803 1.249 1.00 98.75 95 ALA A C 1
ATOM 714 O O . ALA A 1 95 ? 8.326 8.008 2.425 1.00 98.75 95 ALA A O 1
ATOM 715 N N . ALA A 1 96 ? 8.183 6.726 0.585 1.00 98.62 96 ALA A N 1
ATOM 716 C CA . ALA A 1 96 ? 7.358 5.674 1.181 1.00 98.62 96 ALA A CA 1
AT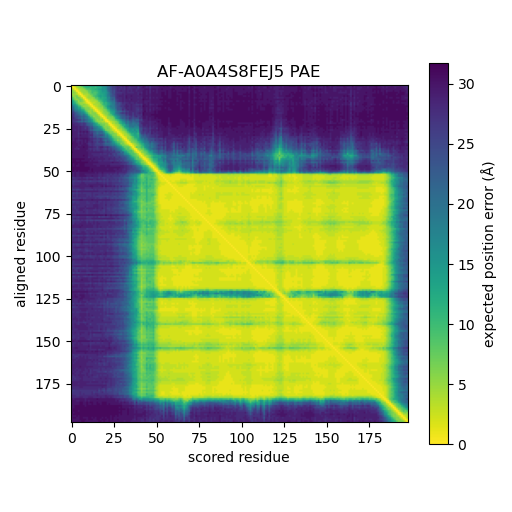OM 717 C C . ALA A 1 96 ? 8.062 4.963 2.342 1.00 98.62 96 ALA A C 1
ATOM 719 O O . ALA A 1 96 ? 7.499 4.807 3.427 1.00 98.62 96 ALA A O 1
ATOM 720 N N . GLN A 1 97 ? 9.326 4.586 2.146 1.00 98.56 97 GLN A N 1
ATOM 721 C CA . GLN A 1 97 ? 10.152 3.984 3.192 1.00 98.56 97 GLN A CA 1
ATOM 722 C C . GLN A 1 97 ? 10.356 4.939 4.372 1.00 98.56 97 GLN A C 1
ATOM 724 O O . GLN A 1 97 ? 10.333 4.514 5.526 1.00 98.56 97 GLN A O 1
ATOM 729 N N . GLU A 1 98 ? 10.542 6.230 4.103 1.00 98.38 98 GLU A N 1
ATOM 730 C CA . GLU A 1 98 ? 10.686 7.240 5.149 1.00 98.38 98 GLU A CA 1
ATOM 731 C C . GLU A 1 98 ? 9.371 7.498 5.898 1.00 98.38 98 GLU A C 1
ATOM 733 O O . GLU A 1 98 ? 9.375 7.610 7.124 1.00 98.38 98 GLU A O 1
ATOM 738 N N . ALA A 1 99 ? 8.237 7.536 5.195 1.00 97.94 99 ALA A N 1
ATOM 739 C CA . ALA A 1 99 ? 6.913 7.638 5.802 1.00 97.94 99 ALA A CA 1
ATOM 740 C C . ALA A 1 99 ? 6.645 6.455 6.744 1.00 97.94 99 ALA A C 1
ATOM 742 O O . ALA A 1 99 ? 6.229 6.661 7.884 1.00 97.94 99 ALA A O 1
ATOM 743 N N . ALA A 1 100 ? 6.982 5.234 6.318 1.00 97.62 100 ALA A N 1
ATOM 744 C CA . ALA A 1 100 ? 6.870 4.042 7.152 1.00 97.62 100 ALA A CA 1
ATOM 745 C C . ALA A 1 100 ? 7.721 4.142 8.432 1.00 97.62 100 ALA A C 1
ATOM 747 O O . ALA A 1 100 ? 7.227 3.906 9.533 1.00 97.62 100 ALA A O 1
ATOM 748 N N . LYS A 1 101 ? 8.985 4.574 8.312 1.00 96.88 101 LYS A N 1
ATOM 749 C CA . LYS A 1 101 ? 9.875 4.776 9.471 1.00 96.88 101 LYS A CA 1
ATOM 750 C C . LYS A 1 101 ? 9.335 5.820 10.444 1.00 96.88 101 LYS A C 1
ATOM 752 O O . LYS A 1 101 ? 9.381 5.597 11.651 1.00 96.88 101 LYS A O 1
ATOM 757 N N . LYS A 1 102 ? 8.826 6.944 9.931 1.00 97.00 102 LYS A N 1
ATOM 758 C CA . LYS A 1 102 ? 8.251 8.030 10.741 1.00 97.00 102 LYS A CA 1
ATOM 759 C C . LYS A 1 102 ? 7.004 7.599 11.494 1.00 97.00 102 LYS A C 1
ATOM 761 O O . LYS A 1 102 ? 6.804 8.047 12.619 1.00 97.00 102 LYS A O 1
ATOM 766 N N . GLN A 1 103 ? 6.208 6.711 10.906 1.00 95.56 103 GLN A N 1
ATOM 767 C CA . GLN A 1 103 ? 5.064 6.121 11.588 1.00 95.56 103 GLN A CA 1
ATOM 768 C C . GLN A 1 103 ? 5.485 5.303 12.822 1.00 95.56 103 GLN A C 1
ATOM 770 O O . GLN A 1 103 ? 4.745 5.213 13.803 1.00 95.56 103 GLN A O 1
ATOM 775 N N . GLY A 1 104 ? 6.698 4.743 12.801 1.00 93.06 104 GLY A N 1
ATOM 776 C CA . GLY A 1 104 ? 7.294 4.034 13.925 1.00 93.06 104 GLY A CA 1
ATOM 777 C C . GLY A 1 104 ? 6.651 2.672 14.175 1.00 93.06 104 GLY A C 1
ATOM 778 O O . GLY A 1 104 ? 6.007 2.097 13.307 1.00 93.06 104 GLY A O 1
ATOM 779 N N . GLN A 1 105 ? 6.865 2.116 15.369 1.00 89.38 105 GLN A N 1
ATOM 780 C CA . GLN A 1 105 ? 6.194 0.899 15.857 1.00 89.38 105 GLN A CA 1
ATOM 781 C C . GLN A 1 105 ? 6.325 -0.354 14.964 1.00 89.38 105 GLN A C 1
ATOM 783 O O . GLN A 1 105 ? 5.607 -1.321 15.168 1.00 89.38 105 GLN A O 1
ATOM 788 N N . GLY A 1 106 ? 7.256 -0.395 14.009 1.00 93.75 106 GLY A N 1
ATOM 789 C CA . GLY A 1 106 ? 7.408 -1.536 13.097 1.00 93.75 106 GLY A CA 1
ATOM 790 C C . GLY A 1 106 ? 6.469 -1.512 11.888 1.00 93.75 106 GLY A C 1
ATOM 791 O O . GLY A 1 106 ? 6.329 -2.533 11.217 1.00 93.75 106 GLY A O 1
ATOM 792 N N . TRP A 1 107 ? 5.844 -0.368 11.596 1.00 97.44 107 TRP A N 1
ATOM 793 C CA . TRP A 1 107 ? 5.198 -0.140 10.308 1.00 97.44 107 TRP A CA 1
ATOM 794 C C . TRP A 1 107 ? 6.237 -0.118 9.183 1.00 97.44 107 TRP A C 1
ATOM 796 O O . TRP A 1 107 ? 7.302 0.490 9.304 1.00 97.44 107 TRP A O 1
ATOM 806 N N . GLN A 1 108 ? 5.924 -0.789 8.081 1.00 98.06 108 GLN A N 1
ATOM 807 C CA . GLN A 1 108 ? 6.813 -0.942 6.933 1.00 98.06 108 GLN A CA 1
ATOM 808 C C . GLN A 1 108 ? 6.042 -0.872 5.613 1.00 98.06 108 GLN A C 1
ATOM 810 O O . GLN A 1 108 ? 4.820 -1.046 5.572 1.00 98.06 108 GLN A O 1
ATOM 815 N N . VAL A 1 109 ? 6.784 -0.627 4.532 1.00 98.62 109 VAL A N 1
ATOM 816 C CA . VAL A 1 109 ? 6.283 -0.804 3.166 1.00 98.62 109 VAL A CA 1
ATOM 817 C C . VAL A 1 109 ? 6.096 -2.311 2.934 1.00 98.62 109 VAL A C 1
ATOM 819 O O . VAL A 1 109 ? 7.001 -3.085 3.257 1.00 98.62 109 VAL A O 1
ATOM 822 N N . PRO A 1 110 ? 4.943 -2.762 2.423 1.00 98.62 110 PRO A N 1
ATOM 823 C CA . PRO A 1 110 ? 4.674 -4.185 2.251 1.00 98.62 110 PRO A CA 1
ATOM 824 C C . PRO A 1 110 ? 5.510 -4.802 1.125 1.00 98.62 110 PRO A C 1
ATOM 826 O O . PRO A 1 110 ? 5.945 -4.117 0.201 1.00 98.62 110 PRO A O 1
ATOM 829 N N . THR A 1 111 ? 5.715 -6.117 1.164 1.00 98.75 111 THR A N 1
ATOM 830 C CA . THR A 1 111 ? 6.161 -6.872 -0.018 1.00 98.75 111 THR A CA 1
ATOM 831 C C . THR A 1 111 ? 5.001 -7.053 -0.997 1.00 98.75 111 THR A C 1
ATOM 833 O O . THR A 1 111 ? 3.831 -6.894 -0.633 1.00 98.75 111 THR A O 1
ATOM 836 N N . ILE A 1 112 ? 5.305 -7.401 -2.248 1.00 98.75 112 ILE A N 1
ATOM 837 C CA . ILE A 1 112 ? 4.261 -7.632 -3.250 1.00 98.75 112 ILE A CA 1
ATOM 838 C C . ILE A 1 112 ? 3.348 -8.803 -2.866 1.00 98.75 112 ILE A C 1
ATOM 840 O O . ILE A 1 112 ? 2.140 -8.725 -3.053 1.00 98.75 112 ILE A O 1
ATOM 844 N N . GLU A 1 113 ? 3.885 -9.847 -2.234 1.00 98.62 113 GLU A N 1
ATOM 845 C CA . GLU A 1 113 ? 3.112 -10.995 -1.754 1.00 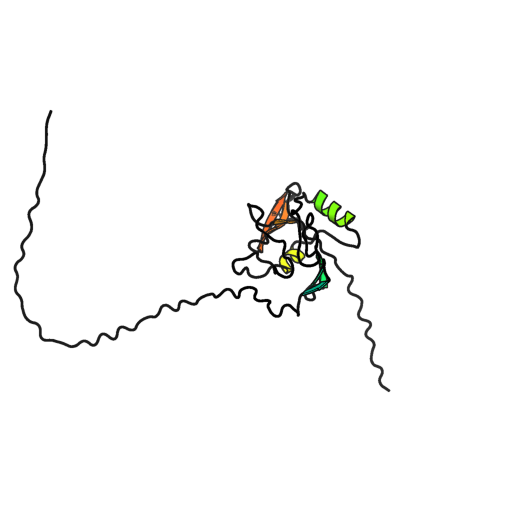98.62 113 GLU A CA 1
ATOM 846 C C . GLU A 1 113 ? 2.149 -10.599 -0.629 1.00 98.62 113 GLU A C 1
ATOM 848 O O . GLU A 1 113 ? 1.019 -11.084 -0.572 1.00 98.62 113 GLU A O 1
ATOM 853 N N . GLN A 1 114 ? 2.574 -9.691 0.256 1.00 98.56 114 GLN A N 1
ATOM 854 C CA . GLN A 1 114 ? 1.715 -9.161 1.314 1.00 98.56 114 GLN A CA 1
ATOM 855 C C . GLN A 1 114 ? 0.561 -8.349 0.722 1.00 98.56 114 GLN A C 1
ATOM 857 O O . GLN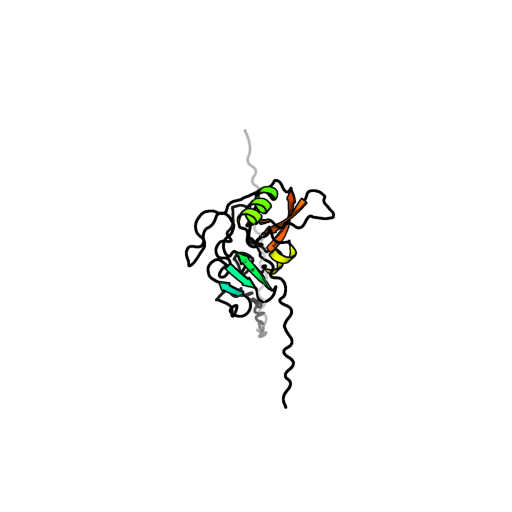 A 1 114 ? -0.584 -8.571 1.104 1.00 98.56 114 GLN A O 1
ATOM 862 N N . LEU A 1 115 ? 0.830 -7.455 -0.234 1.00 98.62 115 LEU A N 1
ATOM 863 C CA . LEU A 1 115 ? -0.221 -6.694 -0.920 1.00 98.62 115 LEU A CA 1
ATOM 864 C C . LEU A 1 115 ? -1.182 -7.602 -1.687 1.00 98.62 115 LEU A C 1
ATOM 866 O O . LEU A 1 115 ? -2.394 -7.479 -1.538 1.00 98.62 115 LEU A O 1
ATOM 870 N N . HIS A 1 116 ? -0.648 -8.558 -2.446 1.00 98.12 116 HIS A N 1
ATOM 871 C CA . HIS A 1 116 ? -1.451 -9.507 -3.208 1.00 98.12 116 HIS A CA 1
ATOM 872 C C . HIS A 1 116 ? -2.356 -10.360 -2.303 1.00 98.12 116 HIS A C 1
ATOM 874 O O . HIS A 1 116 ? -3.430 -10.781 -2.720 1.00 98.12 116 HIS A O 1
ATOM 880 N N . SER A 1 117 ? -1.985 -10.584 -1.037 1.00 97.50 117 SER A N 1
ATOM 881 C CA . SER A 1 117 ? -2.855 -11.281 -0.079 1.00 97.50 117 SER A CA 1
ATOM 882 C C . SER A 1 117 ? -4.165 -10.538 0.226 1.00 97.50 117 SER A C 1
ATOM 884 O O . SER A 1 117 ? -5.128 -11.164 0.676 1.00 97.50 117 SER A O 1
ATOM 886 N N . LEU A 1 118 ? -4.223 -9.223 -0.008 1.00 97.06 118 LEU A N 1
ATOM 887 C CA . LEU A 1 118 ? -5.428 -8.408 0.171 1.00 97.06 118 LEU A CA 1
ATOM 888 C C . LEU A 1 118 ? -6.371 -8.466 -1.034 1.00 97.06 118 LEU A C 1
ATOM 890 O O . LEU A 1 118 ? -7.526 -8.059 -0.904 1.00 97.06 118 LEU A O 1
ATOM 894 N N . VAL A 1 119 ? -5.897 -8.970 -2.178 1.00 95.75 119 VAL A N 1
ATOM 895 C CA . VAL A 1 119 ? -6.689 -9.010 -3.405 1.00 95.75 119 VAL A CA 1
ATOM 896 C C . VAL A 1 119 ? -7.858 -9.969 -3.250 1.00 95.75 119 VAL A C 1
ATOM 898 O O . VAL A 1 119 ? -7.705 -11.124 -2.845 1.00 95.75 119 VAL A O 1
ATOM 901 N N . ILE A 1 120 ? -9.038 -9.483 -3.615 1.00 91.31 120 ILE A N 1
ATOM 902 C CA . ILE A 1 120 ? -10.245 -10.289 -3.783 1.00 91.31 120 ILE A CA 1
ATOM 903 C C . ILE A 1 120 ? -10.683 -10.226 -5.242 1.00 91.31 120 ILE A C 1
ATOM 905 O O . ILE A 1 120 ? -10.337 -9.293 -5.960 1.00 91.31 120 ILE A O 1
ATOM 909 N N . GLN A 1 121 ? -11.465 -11.211 -5.685 1.00 85.00 121 GLN A N 1
ATOM 910 C CA . GLN A 1 121 ? -12.039 -11.174 -7.027 1.00 85.00 121 GLN A CA 1
ATOM 911 C C . GLN A 1 121 ? -12.955 -9.939 -7.158 1.00 85.00 121 GLN A C 1
ATOM 913 O O . GLN A 1 121 ? -13.963 -9.877 -6.445 1.00 85.00 121 GLN A O 1
ATOM 918 N N . PRO A 1 122 ? -12.636 -8.969 -8.040 1.00 74.12 122 PRO A N 1
ATOM 919 C CA . PRO A 1 122 ? -13.406 -7.738 -8.141 1.00 74.12 122 PRO A CA 1
ATOM 920 C C . PRO A 1 122 ? -14.825 -8.034 -8.632 1.00 74.12 122 PRO A C 1
ATOM 922 O O . PRO A 1 122 ? -15.044 -8.819 -9.558 1.00 74.12 122 PRO A O 1
ATOM 925 N N . CYS A 1 123 ? -15.803 -7.400 -7.990 1.00 71.62 123 CYS A N 1
ATOM 926 C CA . CYS A 1 123 ? -17.227 -7.514 -8.299 1.00 71.62 123 CYS A CA 1
ATOM 927 C C . CYS A 1 123 ? -17.780 -6.120 -8.630 1.00 71.62 123 CYS A C 1
ATOM 929 O O . CYS A 1 123 ? -18.545 -5.553 -7.861 1.00 71.62 123 CYS A O 1
ATOM 931 N N . ASN A 1 124 ? -17.345 -5.559 -9.767 1.00 71.25 124 ASN A N 1
ATOM 932 C CA . ASN A 1 124 ? -17.624 -4.185 -10.237 1.00 71.25 124 ASN A CA 1
ATOM 933 C C . ASN A 1 124 ? -17.042 -3.047 -9.371 1.00 71.25 124 ASN A C 1
ATOM 935 O O . ASN A 1 124 ? -17.328 -1.878 -9.621 1.00 71.25 124 ASN A O 1
ATOM 939 N N . THR A 1 125 ? -16.224 -3.377 -8.374 1.00 81.25 125 THR A N 1
ATOM 940 C CA . THR A 1 125 ? -15.525 -2.443 -7.479 1.00 81.25 125 THR A CA 1
ATOM 941 C C . THR A 1 125 ? -14.028 -2.737 -7.482 1.00 81.25 125 THR A C 1
ATOM 943 O O . THR A 1 125 ? -13.594 -3.694 -8.125 1.00 81.25 125 THR A O 1
ATOM 946 N N . ALA A 1 126 ? -13.259 -1.969 -6.702 1.00 92.19 126 ALA A N 1
ATOM 947 C CA . ALA A 1 126 ? -11.865 -2.278 -6.403 1.00 92.19 126 ALA A CA 1
ATOM 948 C C . ALA A 1 126 ? -11.685 -3.754 -5.982 1.00 92.19 126 ALA A C 1
ATOM 950 O O . ALA A 1 126 ? -12.524 -4.325 -5.277 1.00 92.19 126 ALA A O 1
ATOM 951 N N . ALA A 1 127 ? -10.577 -4.356 -6.404 1.00 95.12 127 ALA A N 1
ATOM 952 C CA . ALA A 1 127 ? -10.128 -5.715 -6.115 1.00 95.12 127 ALA A CA 1
ATOM 953 C C . ALA A 1 127 ? -9.602 -5.876 -4.675 1.00 95.12 127 ALA A C 1
ATOM 955 O O . ALA A 1 127 ? -8.616 -6.564 -4.424 1.00 95.12 127 ALA A O 1
ATOM 956 N N . ILE A 1 128 ? -10.254 -5.235 -3.709 1.00 94.81 128 ILE A N 1
ATOM 957 C CA . ILE A 1 128 ? -9.941 -5.267 -2.280 1.00 94.81 128 ILE A CA 1
ATOM 958 C C . ILE A 1 128 ? -11.242 -5.097 -1.482 1.00 94.81 128 ILE A C 1
ATOM 960 O O . ILE A 1 128 ? -12.203 -4.505 -1.969 1.00 94.81 128 ILE A O 1
ATOM 964 N N . ASP A 1 129 ? -11.302 -5.622 -0.255 1.00 93.62 129 ASP A N 1
ATOM 965 C CA . ASP A 1 129 ? -12.477 -5.457 0.610 1.00 93.62 129 ASP A CA 1
ATOM 966 C C . ASP A 1 129 ? -12.636 -3.985 1.038 1.00 93.62 129 ASP A C 1
ATOM 968 O O . ASP A 1 129 ? -11.960 -3.507 1.953 1.00 93.62 129 ASP A O 1
ATOM 972 N N . THR A 1 130 ? -13.543 -3.264 0.378 1.00 92.38 130 THR A N 1
ATOM 973 C CA . THR A 1 130 ? -13.796 -1.833 0.609 1.00 92.38 130 THR A CA 1
ATOM 974 C C . THR A 1 130 ? -14.512 -1.540 1.929 1.00 92.38 130 THR A C 1
ATOM 976 O O . THR A 1 130 ? -14.594 -0.386 2.338 1.00 92.38 130 THR A O 1
ATOM 979 N N . HIS A 1 131 ? -15.004 -2.544 2.659 1.00 91.25 131 HIS A N 1
ATOM 980 C CA . HIS A 1 131 ? -15.467 -2.336 4.035 1.00 91.25 131 HIS A CA 1
ATOM 981 C C . HIS A 1 131 ? -14.292 -2.286 5.017 1.00 91.25 131 HIS A C 1
ATOM 983 O O . HIS A 1 131 ? -14.305 -1.534 6.000 1.00 91.25 131 HIS A O 1
ATOM 989 N N . VAL A 1 132 ? -13.244 -3.060 4.741 1.00 95.31 132 VAL A N 1
ATOM 990 C CA . VAL A 1 132 ? -12.012 -3.070 5.534 1.00 95.31 132 VAL A CA 1
ATOM 991 C C . VAL A 1 132 ? -11.110 -1.894 5.154 1.00 95.31 132 VAL A C 1
ATOM 993 O O . VAL A 1 132 ? -10.583 -1.223 6.046 1.00 95.31 132 VAL A O 1
ATOM 996 N N . PHE A 1 133 ? -10.989 -1.614 3.857 1.00 96.44 133 PHE A N 1
ATOM 997 C CA . PHE A 1 133 ? -10.111 -0.606 3.261 1.00 96.44 133 PHE A CA 1
ATOM 998 C C . PHE A 1 133 ? -10.938 0.411 2.451 1.00 96.44 133 PHE A C 1
ATOM 1000 O O . PHE A 1 133 ? -10.988 0.334 1.224 1.00 96.44 133 PHE A O 1
ATOM 1007 N N . PRO A 1 134 ? -11.634 1.346 3.124 1.00 95.25 134 PRO A N 1
ATOM 1008 C CA . PRO A 1 134 ? -12.696 2.155 2.515 1.00 95.25 134 PRO A CA 1
ATOM 1009 C C . PRO A 1 134 ? -12.207 3.287 1.612 1.00 95.25 134 PRO A C 1
ATOM 1011 O O . PRO A 1 134 ? -13.014 4.046 1.089 1.00 95.25 134 PRO A O 1
ATOM 1014 N N . ASP A 1 135 ? -10.897 3.439 1.464 1.00 95.75 135 ASP A N 1
ATOM 1015 C CA . ASP A 1 135 ? -10.275 4.604 0.851 1.00 95.75 135 ASP A CA 1
ATOM 1016 C C . ASP A 1 135 ? -9.560 4.304 -0.465 1.00 95.75 135 ASP A C 1
ATOM 1018 O O . ASP A 1 135 ? -8.912 5.195 -1.016 1.00 95.75 135 ASP A O 1
ATOM 1022 N N . VAL A 1 136 ? -9.672 3.058 -0.935 1.00 95.31 136 VAL A N 1
ATOM 1023 C CA . VAL A 1 136 ? -9.203 2.639 -2.252 1.00 95.31 136 VAL A CA 1
ATOM 1024 C C . VAL A 1 136 ? -10.216 3.090 -3.294 1.00 95.31 136 VAL A C 1
ATOM 1026 O O . VAL A 1 136 ? -11.344 2.603 -3.344 1.00 95.31 136 VAL A O 1
ATOM 1029 N N . GLU A 1 137 ? -9.779 4.022 -4.126 1.00 92.38 137 GLU A N 1
ATOM 1030 C CA . GLU A 1 137 ? -10.552 4.644 -5.191 1.00 92.38 137 GLU A CA 1
ATOM 1031 C C . GLU A 1 137 ? -9.664 4.847 -6.421 1.00 92.38 137 GLU A C 1
ATOM 1033 O O . GLU A 1 137 ? -8.437 4.831 -6.310 1.00 92.38 137 GLU A O 1
ATOM 1038 N N . ASP A 1 138 ? -10.289 5.029 -7.582 1.00 94.50 138 ASP A N 1
ATOM 1039 C CA . ASP A 1 138 ? -9.582 5.329 -8.825 1.00 94.50 138 ASP A CA 1
ATOM 1040 C C . ASP A 1 138 ? -8.952 6.728 -8.751 1.00 94.50 138 ASP A C 1
ATOM 1042 O O . ASP A 1 138 ? -9.638 7.726 -8.518 1.00 94.50 138 ASP A O 1
ATOM 1046 N N . LEU A 1 139 ? -7.638 6.794 -8.953 1.00 93.50 139 LEU A N 1
ATOM 1047 C CA . LEU A 1 139 ? -6.836 8.015 -8.908 1.00 93.50 139 LEU A CA 1
ATOM 1048 C C . LEU A 1 139 ? -6.660 8.655 -10.296 1.00 93.50 139 LEU A C 1
ATOM 1050 O O . LEU A 1 139 ? -5.821 9.541 -10.465 1.00 93.50 139 LEU A O 1
ATOM 1054 N N . GLY A 1 140 ? -7.447 8.219 -11.282 1.00 93.50 140 GLY A N 1
ATOM 1055 C CA . GLY A 1 140 ? -7.480 8.712 -12.660 1.00 93.50 140 GLY A CA 1
ATOM 1056 C C . GLY A 1 140 ? -6.866 7.738 -13.662 1.00 93.50 140 GLY A C 1
ATOM 1057 O O . GLY A 1 140 ? -7.324 7.681 -14.798 1.00 93.50 140 GLY A O 1
ATOM 1058 N N . ASP A 1 141 ? -5.882 6.957 -13.217 1.00 92.00 141 ASP A N 1
ATOM 1059 C CA . ASP A 1 141 ? -5.200 5.909 -13.984 1.00 92.00 141 ASP A CA 1
ATOM 1060 C C . ASP A 1 141 ? -5.071 4.626 -13.136 1.00 92.00 141 ASP A C 1
ATOM 1062 O O . ASP A 1 141 ? -4.042 3.951 -13.160 1.00 92.00 141 ASP A O 1
ATOM 1066 N N . GLY A 1 142 ? -6.095 4.316 -12.334 1.00 95.56 142 GLY A N 1
ATOM 1067 C CA . GLY A 1 142 ? -6.103 3.163 -11.434 1.00 95.56 142 GLY A CA 1
ATOM 1068 C C . GLY A 1 142 ? -5.805 3.518 -9.976 1.00 95.56 142 GLY A C 1
ATOM 1069 O O . GLY A 1 142 ? -5.818 4.681 -9.572 1.00 95.56 142 GLY A O 1
ATOM 1070 N N . ALA A 1 143 ? -5.534 2.503 -9.159 1.00 97.56 143 ALA A N 1
ATOM 1071 C CA . ALA A 1 143 ? -5.232 2.640 -7.735 1.00 97.56 143 ALA A CA 1
ATOM 1072 C C . ALA A 1 143 ? -3.927 1.902 -7.388 1.00 97.56 143 ALA A C 1
ATOM 1074 O O . ALA A 1 143 ? -3.966 0.879 -6.698 1.00 97.56 143 ALA A O 1
ATOM 1075 N N . PRO A 1 144 ? -2.763 2.390 -7.857 1.00 98.38 144 PRO A N 1
ATOM 1076 C CA . PRO A 1 144 ? -1.483 1.705 -7.692 1.00 98.38 144 PRO A CA 1
ATOM 1077 C C . PRO A 1 144 ? -0.829 1.945 -6.317 1.00 98.38 144 PRO A C 1
ATOM 1079 O O . PRO A 1 144 ? -0.684 3.085 -5.867 1.00 98.38 144 PRO A O 1
ATOM 1082 N N . TYR A 1 145 ? -0.376 0.869 -5.661 1.00 98.75 145 TYR A N 1
ATOM 1083 C CA . TYR A 1 145 ? 0.232 0.878 -4.322 1.00 98.75 145 TYR A CA 1
ATOM 1084 C C . TYR A 1 145 ? 1.631 0.272 -4.309 1.00 98.75 145 TYR A C 1
ATOM 1086 O O . TYR A 1 145 ? 1.844 -0.863 -4.745 1.00 98.75 145 TYR A O 1
ATOM 1094 N N . TRP A 1 146 ? 2.577 1.007 -3.722 1.00 98.75 146 TRP A N 1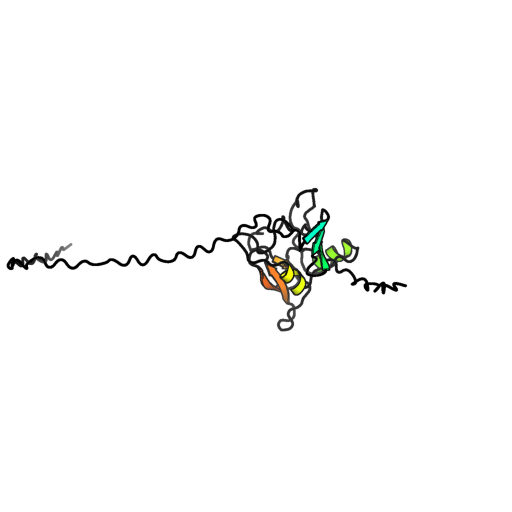
ATOM 1095 C CA . TRP A 1 146 ? 3.966 0.576 -3.608 1.00 98.75 146 TRP A CA 1
ATOM 1096 C C . TRP A 1 146 ? 4.131 -0.707 -2.794 1.00 98.75 146 TRP A C 1
ATOM 1098 O O . TRP A 1 146 ? 3.690 -0.786 -1.645 1.00 98.75 146 TRP A O 1
ATOM 1108 N N . SER A 1 147 ? 4.899 -1.646 -3.351 1.00 98.75 147 SER A N 1
ATOM 1109 C CA . SER A 1 147 ? 5.618 -2.651 -2.571 1.00 98.75 147 SER A CA 1
ATOM 1110 C C . SER A 1 147 ? 7.095 -2.271 -2.406 1.00 98.75 147 SER A C 1
ATOM 1112 O O . SER A 1 147 ? 7.593 -1.335 -3.032 1.00 98.75 147 SER A O 1
ATOM 1114 N N . GLN A 1 148 ? 7.821 -3.030 -1.588 1.00 98.19 148 GLN A N 1
ATOM 1115 C CA . GLN A 1 148 ? 9.282 -2.983 -1.497 1.00 98.19 148 GLN A CA 1
ATOM 1116 C C . GLN A 1 148 ? 9.982 -4.134 -2.243 1.00 98.19 148 GLN A C 1
ATOM 1118 O O . GLN A 1 148 ? 11.189 -4.314 -2.081 1.00 98.19 148 GLN A O 1
ATOM 1123 N N . THR A 1 149 ? 9.254 -4.930 -3.035 1.00 98.69 149 THR A N 1
ATOM 1124 C CA . THR A 1 149 ? 9.813 -6.089 -3.746 1.00 98.69 149 THR A CA 1
ATOM 1125 C C . THR A 1 149 ? 10.405 -5.663 -5.099 1.00 98.69 149 THR A C 1
ATOM 1127 O O . THR A 1 149 ? 9.654 -5.230 -5.977 1.00 98.69 149 THR A O 1
ATOM 1130 N N . PRO A 1 150 ? 11.728 -5.787 -5.322 1.00 98.19 150 PRO A N 1
ATOM 1131 C CA . PRO A 1 150 ? 12.338 -5.479 -6.614 1.00 98.19 150 PRO A CA 1
ATOM 1132 C C . PRO A 1 150 ? 12.053 -6.564 -7.660 1.00 98.19 150 PRO A C 1
ATOM 1134 O O . PRO A 1 150 ? 11.938 -7.747 -7.332 1.00 98.19 150 PRO A O 1
ATOM 1137 N N . ILE A 1 151 ? 12.025 -6.179 -8.936 1.00 98.19 151 ILE A N 1
ATOM 1138 C CA . ILE A 1 151 ? 11.904 -7.125 -10.051 1.00 98.19 151 ILE A CA 1
ATOM 1139 C C . ILE A 1 151 ? 13.288 -7.677 -10.398 1.00 98.19 151 ILE A C 1
ATOM 1141 O O . ILE A 1 151 ? 14.122 -6.985 -10.978 1.00 98.19 151 ILE A O 1
ATOM 1145 N N . ALA A 1 152 ? 13.539 -8.947 -10.070 1.00 96.94 152 ALA A N 1
ATOM 1146 C CA . ALA A 1 152 ? 14.862 -9.561 -10.232 1.00 96.94 152 ALA A CA 1
ATOM 1147 C C . ALA A 1 152 ? 15.383 -9.551 -11.684 1.00 96.94 152 ALA A C 1
ATOM 1149 O O . ALA A 1 152 ? 16.584 -9.419 -11.909 1.00 96.94 152 ALA A O 1
ATOM 1150 N N . SER A 1 153 ? 14.491 -9.682 -12.669 1.00 96.75 153 SER A N 1
ATOM 1151 C CA . SER A 1 153 ? 14.832 -9.701 -14.096 1.00 96.75 153 SER A CA 1
ATOM 1152 C C . SER A 1 153 ? 14.989 -8.312 -14.723 1.00 96.75 153 SER A C 1
ATOM 1154 O O . SER A 1 153 ? 15.535 -8.211 -15.820 1.00 96.75 153 SER A O 1
ATOM 1156 N N . LEU A 1 154 ? 14.526 -7.251 -14.054 1.00 96.62 154 LEU A N 1
ATOM 1157 C CA . LEU A 1 154 ? 14.504 -5.882 -14.571 1.00 96.62 154 LEU A CA 1
ATOM 1158 C C . LEU A 1 154 ? 15.068 -4.920 -13.513 1.00 96.62 154 LEU A C 1
ATOM 1160 O O . LEU A 1 154 ? 14.311 -4.328 -12.739 1.00 96.62 154 LEU A O 1
ATOM 1164 N N . PRO A 1 155 ? 16.405 -4.756 -13.462 1.00 94.06 155 PRO A N 1
ATOM 1165 C CA . PRO A 1 155 ? 17.052 -3.889 -12.487 1.00 94.06 155 PRO A CA 1
ATOM 1166 C C . PRO A 1 155 ? 16.481 -2.468 -12.511 1.00 94.06 155 PRO A C 1
ATOM 1168 O O . PRO A 1 155 ? 16.377 -1.843 -13.564 1.00 94.06 155 PRO A O 1
ATOM 1171 N N . GLY A 1 156 ? 16.139 -1.948 -11.333 1.00 93.75 156 GLY A N 1
ATOM 1172 C CA . GLY A 1 156 ? 15.586 -0.601 -11.171 1.00 93.75 156 GLY A CA 1
ATOM 1173 C C . GLY A 1 156 ? 14.058 -0.518 -11.203 1.00 93.75 156 GLY A C 1
ATOM 1174 O O . GLY A 1 156 ? 13.531 0.545 -10.870 1.00 93.75 156 GLY A O 1
ATOM 1175 N N . LEU A 1 157 ? 13.354 -1.607 -11.534 1.00 98.25 157 LEU A N 1
ATOM 1176 C CA . LEU A 1 157 ? 11.903 -1.699 -11.369 1.00 98.25 157 LEU A CA 1
ATOM 1177 C C . LEU A 1 157 ? 11.531 -2.367 -10.046 1.00 98.25 157 LEU A C 1
ATOM 1179 O O . LEU A 1 157 ? 12.187 -3.302 -9.580 1.00 98.25 157 LEU A O 1
ATOM 1183 N N . ILE A 1 158 ? 10.448 -1.875 -9.459 1.00 98.69 158 ILE A N 1
ATOM 1184 C CA . ILE A 1 158 ? 9.880 -2.331 -8.195 1.00 98.69 158 ILE A CA 1
ATOM 1185 C C . ILE A 1 158 ? 8.425 -2.694 -8.453 1.00 98.69 158 ILE A C 1
ATOM 1187 O O . ILE A 1 158 ? 7.721 -1.941 -9.130 1.00 98.69 158 ILE A O 1
ATOM 1191 N N . TYR A 1 159 ? 7.986 -3.834 -7.924 1.00 98.75 159 TYR A N 1
ATOM 1192 C CA . TYR A 1 159 ? 6.600 -4.253 -8.061 1.00 98.75 159 TYR A CA 1
ATOM 1193 C C . TYR A 1 159 ? 5.655 -3.303 -7.317 1.00 98.75 159 TYR A C 1
ATOM 1195 O O . TYR A 1 159 ? 5.940 -2.855 -6.201 1.00 98.75 159 TYR A O 1
ATOM 1203 N N . TYR A 1 160 ? 4.494 -3.062 -7.903 1.00 98.75 160 TYR A N 1
ATOM 1204 C CA . TYR A 1 160 ? 3.338 -2.457 -7.256 1.00 98.75 160 TYR A CA 1
ATOM 1205 C C . TYR A 1 160 ? 2.094 -3.290 -7.578 1.00 98.75 160 TYR A C 1
ATOM 1207 O O . TYR A 1 160 ? 2.131 -4.154 -8.458 1.00 98.75 160 TYR A O 1
ATOM 1215 N N . ILE A 1 161 ? 1.008 -3.052 -6.845 1.00 98.62 161 ILE A N 1
ATOM 1216 C CA . ILE A 1 161 ? -0.300 -3.633 -7.160 1.00 98.62 161 ILE A CA 1
ATOM 1217 C C . ILE A 1 161 ? -1.292 -2.526 -7.488 1.00 98.62 161 ILE A C 1
ATOM 1219 O O . ILE A 1 161 ? -1.304 -1.509 -6.794 1.00 98.62 161 ILE A O 1
ATOM 1223 N N . ASP A 1 162 ? -2.106 -2.707 -8.517 1.00 98.06 162 ASP A N 1
ATOM 1224 C CA . ASP A 1 162 ? -3.269 -1.866 -8.764 1.00 98.06 162 ASP A CA 1
ATOM 1225 C C . ASP A 1 162 ? -4.488 -2.500 -8.094 1.00 98.06 162 ASP A C 1
ATOM 1227 O O . ASP A 1 162 ? -4.887 -3.612 -8.428 1.00 98.06 162 ASP A O 1
ATOM 1231 N N . PHE A 1 163 ? -5.077 -1.825 -7.107 1.00 97.62 163 PHE A N 1
ATOM 1232 C CA . PHE A 1 163 ? -6.264 -2.348 -6.435 1.00 97.62 163 PHE A CA 1
ATOM 1233 C C . PHE A 1 163 ? -7.562 -2.101 -7.202 1.00 97.62 163 PHE A C 1
ATOM 1235 O O . PHE A 1 163 ? -8.602 -2.553 -6.734 1.00 97.62 163 PHE A O 1
ATOM 1242 N N . MET A 1 164 ? -7.559 -1.445 -8.362 1.00 95.38 164 MET A N 1
ATOM 1243 C CA . MET A 1 164 ? -8.762 -1.379 -9.196 1.00 95.38 164 MET A CA 1
ATOM 1244 C C . MET A 1 164 ? -9.089 -2.733 -9.823 1.00 95.38 164 MET A C 1
ATOM 1246 O O . MET A 1 164 ? -10.261 -3.103 -9.877 1.00 95.38 164 MET A O 1
ATOM 1250 N N . ASP A 1 165 ? -8.078 -3.504 -10.221 1.00 94.38 165 ASP A N 1
ATOM 1251 C CA . ASP A 1 165 ? -8.246 -4.798 -10.894 1.00 94.38 165 ASP A CA 1
ATOM 1252 C C . ASP A 1 165 ? -7.424 -5.950 -10.282 1.00 94.38 165 ASP A C 1
ATOM 1254 O O . ASP A 1 165 ? -7.647 -7.115 -10.616 1.00 94.38 165 ASP A O 1
ATOM 1258 N N . GLY A 1 166 ? -6.530 -5.654 -9.337 1.00 95.38 166 GLY A N 1
ATOM 1259 C CA . GLY A 1 166 ? -5.649 -6.618 -8.681 1.00 95.38 166 GLY A CA 1
ATOM 1260 C C . GLY A 1 166 ? -4.379 -6.931 -9.477 1.00 95.38 166 GLY A C 1
ATOM 1261 O O . GLY A 1 166 ? -3.675 -7.884 -9.132 1.00 95.38 166 GLY A O 1
ATOM 1262 N N . ALA A 1 167 ? -4.080 -6.181 -10.542 1.00 96.81 167 ALA A N 1
ATOM 1263 C CA . ALA A 1 167 ? -2.916 -6.412 -11.385 1.00 96.81 167 ALA A CA 1
ATOM 1264 C C . ALA A 1 167 ? -1.605 -6.089 -10.657 1.00 96.81 167 ALA A C 1
ATOM 1266 O O . ALA A 1 167 ? -1.503 -5.130 -9.894 1.00 96.81 167 ALA A O 1
ATOM 1267 N N . VAL A 1 168 ? -0.574 -6.890 -10.931 1.00 98.31 168 VAL A N 1
ATOM 1268 C CA . VAL A 1 168 ? 0.796 -6.664 -10.459 1.00 98.31 168 VAL A CA 1
ATOM 1269 C C . VAL A 1 168 ? 1.649 -6.227 -11.641 1.00 98.31 168 VAL A C 1
ATOM 1271 O O . VAL A 1 168 ? 1.745 -6.953 -12.630 1.00 98.31 168 VAL A O 1
ATOM 1274 N N . ASP A 1 169 ? 2.309 -5.081 -11.513 1.00 98.06 169 ASP A N 1
ATOM 1275 C CA . ASP A 1 169 ? 3.214 -4.535 -12.528 1.00 98.06 169 ASP A CA 1
ATOM 1276 C C . ASP A 1 169 ? 4.440 -3.885 -11.857 1.00 98.06 169 ASP A C 1
ATOM 1278 O O . ASP A 1 169 ? 4.606 -3.953 -10.636 1.00 98.06 169 ASP A O 1
ATOM 1282 N N . GLY A 1 170 ? 5.350 -3.311 -12.640 1.00 98.31 170 GLY A N 1
ATOM 1283 C CA . GLY A 1 170 ? 6.598 -2.720 -12.185 1.00 98.31 170 GLY A CA 1
ATOM 1284 C C . GLY A 1 170 ? 6.759 -1.266 -12.595 1.00 98.31 170 GLY A C 1
ATOM 1285 O O . GLY A 1 170 ? 6.527 -0.900 -13.743 1.00 98.31 170 GLY A O 1
ATOM 1286 N N . HIS A 1 171 ? 7.278 -0.443 -11.687 1.00 98.38 171 HIS A N 1
ATOM 1287 C CA . HIS A 1 171 ? 7.682 0.920 -12.024 1.00 98.38 171 HIS A CA 1
ATOM 1288 C C . HIS A 1 171 ? 9.050 1.269 -11.432 1.00 98.38 171 HIS A C 1
ATOM 1290 O O . HIS A 1 171 ? 9.518 0.663 -10.466 1.00 98.38 171 HIS A O 1
ATOM 1296 N N . SER A 1 172 ? 9.722 2.257 -12.022 1.00 98.06 172 SER A N 1
ATOM 1297 C CA . SER A 1 172 ? 10.924 2.847 -11.438 1.00 98.06 172 SER A CA 1
ATOM 1298 C C . SER A 1 172 ? 10.619 3.477 -10.075 1.00 98.06 172 SER A C 1
ATOM 1300 O O . SER A 1 172 ? 9.597 4.143 -9.897 1.00 98.06 172 SER A O 1
ATOM 1302 N N . ALA A 1 173 ? 11.541 3.317 -9.123 1.00 97.31 173 ALA A N 1
ATOM 1303 C CA . ALA A 1 173 ? 11.378 3.739 -7.725 1.00 97.31 173 ALA A CA 1
ATOM 1304 C C . ALA A 1 173 ? 11.112 5.247 -7.514 1.00 97.31 173 ALA A C 1
ATOM 1306 O O . ALA A 1 173 ? 10.765 5.656 -6.407 1.00 97.31 173 ALA A O 1
ATOM 1307 N N . GLY A 1 174 ? 11.311 6.078 -8.545 1.00 97.81 174 GLY A N 1
ATOM 1308 C CA . GLY A 1 174 ? 11.081 7.526 -8.511 1.00 97.81 174 GLY A CA 1
ATOM 1309 C C . GLY A 1 174 ? 9.636 7.955 -8.781 1.00 97.81 174 GLY A C 1
ATOM 1310 O O . GLY A 1 174 ? 9.314 9.124 -8.583 1.00 97.81 174 GLY A O 1
ATOM 1311 N N . PHE A 1 175 ? 8.775 7.046 -9.239 1.00 98.00 175 PHE A N 1
ATOM 1312 C CA . PHE A 1 175 ? 7.386 7.361 -9.567 1.00 98.00 175 PHE A CA 1
ATOM 1313 C C . PHE A 1 175 ? 6.514 7.488 -8.322 1.00 98.00 175 PHE A C 1
ATOM 1315 O O . PHE A 1 175 ? 6.833 6.922 -7.284 1.00 98.00 175 PHE A O 1
ATOM 1322 N N . SER A 1 176 ? 5.435 8.262 -8.400 1.00 98.12 176 SER A N 1
ATOM 1323 C CA . SER A 1 176 ? 4.606 8.548 -7.227 1.00 98.12 176 SER A CA 1
ATOM 1324 C C . SER A 1 176 ? 3.383 7.640 -7.204 1.00 98.12 176 SER A C 1
ATOM 1326 O O . SER A 1 176 ? 2.502 7.806 -8.037 1.00 98.12 176 SER A O 1
ATOM 1328 N N . LEU A 1 177 ? 3.337 6.706 -6.251 1.00 98.62 177 LEU A N 1
ATOM 1329 C CA . LEU A 1 177 ? 2.220 5.777 -6.033 1.00 98.62 177 LEU A CA 1
ATOM 1330 C C . LEU A 1 177 ? 1.662 5.935 -4.614 1.00 98.62 177 LEU A C 1
ATOM 1332 O O . LEU A 1 177 ? 2.289 6.573 -3.759 1.00 98.62 177 LEU A O 1
ATOM 1336 N N . ALA A 1 178 ? 0.494 5.346 -4.360 1.00 98.69 178 ALA A N 1
ATOM 1337 C CA . ALA A 1 178 ? -0.092 5.287 -3.030 1.00 98.69 178 ALA A CA 1
ATOM 1338 C C . ALA A 1 178 ? 0.678 4.311 -2.121 1.00 98.69 178 ALA A C 1
ATOM 1340 O O . ALA A 1 178 ? 1.474 3.480 -2.570 1.00 98.69 178 ALA A O 1
ATOM 1341 N N . LEU A 1 179 ? 0.442 4.411 -0.811 1.00 98.62 179 LEU A N 1
ATOM 1342 C CA . LEU A 1 179 ? 1.088 3.564 0.187 1.00 98.62 179 LEU A CA 1
ATOM 1343 C C . LEU A 1 179 ? 0.097 3.128 1.263 1.00 98.62 179 LEU A C 1
ATOM 1345 O O . LEU A 1 179 ? -0.553 3.959 1.897 1.00 98.62 179 LEU A O 1
ATOM 1349 N N . ARG A 1 180 ? 0.068 1.820 1.524 1.00 98.44 180 ARG A N 1
ATOM 1350 C CA . ARG A 1 180 ? -0.637 1.204 2.648 1.00 98.44 180 ARG A CA 1
ATOM 1351 C C . ARG A 1 180 ? 0.372 0.460 3.503 1.00 98.44 180 ARG A C 1
ATOM 1353 O O . ARG A 1 180 ? 1.019 -0.470 3.028 1.00 98.44 180 ARG A O 1
ATOM 1360 N N . LEU A 1 181 ? 0.523 0.889 4.751 1.00 98.56 181 LEU A N 1
ATOM 1361 C CA . LEU A 1 181 ? 1.511 0.300 5.646 1.00 98.56 181 LEU A CA 1
ATOM 1362 C C . LEU A 1 181 ? 1.017 -1.017 6.234 1.00 98.56 181 LEU A C 1
ATOM 1364 O O . LEU A 1 181 ? -0.169 -1.199 6.531 1.00 98.56 181 LEU A O 1
ATOM 1368 N N . VAL A 1 182 ? 1.980 -1.905 6.450 1.00 98.50 182 VAL A N 1
ATOM 1369 C CA . VAL A 1 182 ? 1.793 -3.192 7.108 1.00 98.50 182 VAL A CA 1
ATOM 1370 C C . VAL A 1 182 ? 2.707 -3.285 8.322 1.00 98.50 182 VAL A C 1
ATOM 1372 O O . VAL A 1 182 ? 3.772 -2.672 8.365 1.00 98.50 182 VAL A O 1
ATOM 1375 N N . GLN A 1 183 ? 2.307 -4.070 9.307 1.00 97.12 183 GLN A N 1
ATOM 1376 C CA . GLN A 1 183 ? 3.103 -4.429 10.466 1.00 97.12 183 GLN A CA 1
ATOM 1377 C C . GLN A 1 183 ? 3.114 -5.953 10.592 1.00 97.12 183 GLN A C 1
ATOM 1379 O O . GLN A 1 183 ? 2.074 -6.615 10.539 1.00 97.12 183 GLN A O 1
ATOM 1384 N N . THR A 1 184 ? 4.308 -6.516 10.758 1.00 93.44 184 THR A N 1
ATOM 1385 C CA . THR A 1 184 ? 4.503 -7.940 11.047 1.00 93.44 184 THR A CA 1
ATOM 1386 C C . THR A 1 184 ? 4.684 -8.132 12.541 1.00 93.44 184 THR A C 1
ATOM 1388 O O . THR A 1 184 ? 5.562 -7.507 13.139 1.00 93.44 184 THR A O 1
ATOM 1391 N N . HIS A 1 185 ? 3.919 -9.041 13.134 1.00 83.69 185 HIS A N 1
ATOM 1392 C CA . HIS A 1 185 ? 4.131 -9.440 14.521 1.00 83.69 185 HIS A CA 1
ATOM 1393 C C . HIS A 1 185 ? 5.064 -10.648 14.568 1.00 83.69 185 HIS A C 1
ATOM 1395 O O . HIS A 1 185 ? 4.859 -11.602 13.812 1.00 83.69 185 HIS A O 1
ATOM 1401 N N . PRO A 1 186 ? 6.080 -10.661 15.446 1.00 69.06 186 PRO A N 1
ATOM 1402 C CA . PRO A 1 186 ? 6.799 -11.889 15.737 1.00 69.06 186 PRO A CA 1
ATOM 1403 C C . PRO A 1 186 ? 5.780 -12.931 16.194 1.00 69.06 186 PRO A C 1
ATOM 1405 O O . PRO A 1 186 ? 4.995 -12.658 17.104 1.00 69.06 186 PRO A O 1
ATOM 1408 N N . ILE A 1 187 ? 5.781 -14.116 15.581 1.00 56.97 187 ILE A N 1
ATOM 1409 C CA . ILE A 1 187 ? 4.940 -15.222 16.045 1.00 56.97 187 ILE A CA 1
ATOM 1410 C C . ILE A 1 187 ? 5.317 -15.469 17.506 1.00 56.97 187 ILE A C 1
ATOM 1412 O O . ILE A 1 187 ? 6.418 -15.944 17.803 1.00 56.97 187 ILE A O 1
ATOM 1416 N N . ALA A 1 188 ? 4.425 -15.117 18.432 1.00 52.91 188 ALA A N 1
ATOM 1417 C CA . ALA A 1 188 ? 4.591 -15.480 19.824 1.00 52.91 188 ALA A CA 1
ATOM 1418 C C . ALA A 1 188 ? 4.681 -17.007 19.860 1.00 52.91 188 ALA A C 1
ATOM 1420 O O . ALA A 1 188 ? 3.730 -17.686 19.470 1.00 52.91 188 ALA A O 1
ATOM 1421 N N . LYS A 1 189 ? 5.833 -17.559 20.271 1.00 43.12 189 LYS A N 1
ATOM 1422 C CA . LYS A 1 189 ? 5.964 -18.997 20.533 1.00 43.12 189 LYS A CA 1
ATOM 1423 C C . LYS A 1 189 ? 4.812 -19.372 21.455 1.00 43.12 189 LYS A C 1
ATOM 1425 O O . LYS A 1 189 ? 4.817 -18.967 22.618 1.00 43.12 189 LYS A O 1
ATOM 1430 N N . GLN A 1 190 ? 3.822 -20.095 20.936 1.00 44.19 190 GLN A N 1
ATOM 1431 C CA . GLN A 1 190 ? 2.755 -20.633 21.760 1.00 44.19 190 GLN A CA 1
ATOM 1432 C C . GLN A 1 190 ? 3.436 -21.455 22.853 1.00 44.19 190 GLN A C 1
ATOM 1434 O O . GLN A 1 190 ? 4.079 -22.468 22.577 1.00 44.19 190 GLN A O 1
ATOM 1439 N N . ARG A 1 191 ? 3.370 -20.975 24.101 1.00 46.62 191 ARG A N 1
ATOM 1440 C CA . ARG A 1 191 ? 3.666 -21.804 25.264 1.00 46.62 191 ARG A CA 1
ATOM 1441 C C . ARG A 1 191 ? 2.648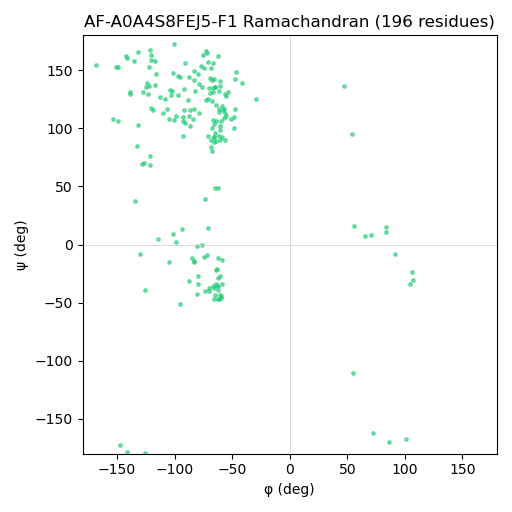 -22.929 25.196 1.00 46.62 191 ARG A C 1
ATOM 1443 O O . ARG A 1 191 ? 1.489 -22.733 25.541 1.00 46.62 191 ARG A O 1
ATOM 1450 N N . THR A 1 192 ? 3.085 -24.093 24.742 1.00 44.47 192 THR A N 1
ATOM 1451 C CA . THR A 1 192 ? 2.439 -25.358 25.056 1.00 44.47 192 THR A CA 1
ATOM 1452 C C . THR A 1 192 ? 2.409 -25.464 26.578 1.00 44.47 192 THR A C 1
ATOM 1454 O O . THR A 1 192 ? 3.366 -25.922 27.201 1.00 44.47 192 THR A O 1
ATOM 1457 N N . GLN A 1 193 ? 1.339 -24.970 27.200 1.00 47.44 193 GLN A N 1
ATOM 1458 C CA . GLN A 1 193 ? 0.941 -25.431 28.518 1.00 47.44 193 GLN A CA 1
ATOM 1459 C C . GLN A 1 193 ? 0.480 -26.868 28.312 1.00 47.44 193 GLN A C 1
ATOM 1461 O O . GLN A 1 193 ? -0.666 -27.131 27.958 1.00 47.44 193 GLN A O 1
ATOM 1466 N N . GLY A 1 194 ? 1.430 -27.794 28.441 1.00 43.41 194 GLY A N 1
ATOM 1467 C CA . GLY A 1 194 ? 1.121 -29.199 28.614 1.00 43.41 194 GLY A CA 1
ATOM 1468 C C . GLY A 1 194 ? 0.226 -29.320 29.837 1.00 43.41 194 GLY A C 1
ATOM 1469 O O . GLY A 1 194 ? 0.642 -29.011 30.953 1.00 43.41 194 GLY A O 1
ATOM 1470 N N . ALA A 1 195 ? -1.019 -29.715 29.599 1.00 48.16 195 ALA A N 1
ATOM 1471 C CA . ALA A 1 195 ? -1.914 -30.186 30.630 1.00 48.16 195 ALA A CA 1
ATOM 1472 C C . ALA A 1 195 ? -1.268 -31.414 31.289 1.00 48.16 195 ALA A C 1
ATOM 1474 O O . ALA A 1 195 ? -1.195 -32.484 30.692 1.00 48.16 195 ALA A O 1
ATOM 1475 N N . SER A 1 196 ? -0.767 -31.238 32.510 1.00 47.09 196 SER A N 1
ATOM 1476 C CA . SER A 1 196 ? -0.551 -32.336 33.445 1.00 47.09 196 SER A CA 1
ATOM 1477 C C . SER A 1 196 ? -1.817 -32.427 34.284 1.00 47.09 196 SER A C 1
ATOM 1479 O O . SER A 1 196 ? -1.978 -31.689 35.255 1.00 47.09 196 SER A O 1
ATOM 1481 N N . THR A 1 197 ? -2.749 -33.277 33.864 1.00 55.03 197 THR A N 1
ATOM 1482 C CA . THR A 1 197 ? -3.825 -33.743 34.740 1.00 55.03 197 THR A CA 1
ATOM 1483 C C . THR A 1 197 ? -3.289 -34.905 35.573 1.00 55.03 197 THR A C 1
ATOM 1485 O O . THR A 1 197 ? -2.452 -35.673 35.101 1.00 55.03 197 THR A O 1
ATOM 1488 N N . GLN A 1 198 ? -3.725 -34.898 36.829 1.00 50.84 198 GLN A N 1
ATOM 1489 C CA . GLN A 1 198 ? -3.350 -35.739 37.966 1.00 50.84 198 GLN A CA 1
ATOM 1490 C C . GLN A 1 198 ? -3.438 -37.244 37.710 1.00 50.84 198 GLN A C 1
ATOM 1492 O O . GLN A 1 198 ? -4.308 -37.657 36.911 1.00 50.84 198 GLN A O 1
#

Solvent-accessible surface area (backbone atoms only — not comparable to full-atom values): 12311 Å² total; per-residue (Å²): 132,88,78,90,84,86,80,90,79,82,87,86,85,84,87,82,80,93,74,91,75,83,92,75,89,73,83,77,77,75,78,77,76,70,76,80,76,76,73,81,70,61,69,59,83,57,84,59,87,51,80,73,43,49,49,79,55,83,57,31,31,39,31,67,85,78,58,36,35,33,46,31,39,39,47,62,32,44,67,77,86,85,52,52,43,81,54,77,43,64,35,24,50,69,56,44,51,49,51,21,56,71,72,33,98,64,36,31,60,26,41,49,69,62,55,55,70,54,49,45,86,57,52,98,45,46,5,40,60,50,86,70,34,61,61,76,55,76,74,83,88,43,32,46,30,50,30,70,34,66,39,88,93,44,86,68,27,26,30,29,38,25,38,48,76,51,48,75,50,70,43,53,52,80,49,68,32,36,40,52,43,30,30,78,65,80,81,74,78,76,76,79,76,73,83,80,75,134

pLDDT: mean 81.5, std 21.17, range [36.84, 98.75]

Radius of gyration: 31.83 Å; Cα contacts (8 Å, |Δi|>4): 304; chains: 1; bounding box: 70×57×110 Å

Secondary structure (DSSP, 8-state):
-------------------PPP--------------------------STTTTEEEETTEEEETTTTEEEESSPTT-EE-SSSEES----B-HHHHHHHHHHH-TTEEPPPHHHHHTTB---SSS-SB-TTTSTT----SS--EEEEEEE-TTSTTEEEEEETTT--EEEEETTS-BB---EEEPP------------

Nearest PDB structures (foldseek):
  1c3a-assembly1_B  TM=5.594E-01  e=6.954E-04  Protobothrops flavoviridis
  6inn-assembly4_D  TM=4.927E-01  e=5.605E-02  Homo sapiens
  6inn-assembly3_C  TM=4.543E-01  e=4.133E-02  Homo sapiens
  6inn-assembly2_B  TM=4.898E-01  e=6.730E-02  Homo sapiens
  6inn-assembly1_A  TM=4.466E-01  e=4.392E-02  Homo sapiens

Mean predicted aligned error: 13.91 Å

Organism: NCBI:txid1330072